Protein AF-A0A8J4CKQ4-F1 (afdb_monomer)

pLDDT: mean 72.13, std 13.25, range [39.88, 89.94]

Solvent-accessible surface area (backbone atoms only — not comparable to full-atom values): 10403 Å² total; per-residue (Å²): 110,67,50,63,51,48,41,51,53,57,57,69,47,41,68,61,56,50,54,49,44,52,50,48,48,52,51,25,49,52,58,16,63,77,46,55,59,55,63,90,52,79,79,25,56,72,58,47,54,56,53,56,50,53,55,51,48,54,48,30,54,53,36,26,52,52,44,60,69,45,44,64,64,49,52,56,51,54,54,52,52,63,72,62,68,79,68,66,67,66,65,53,52,51,38,45,53,52,46,51,52,63,69,52,52,60,51,49,49,54,32,43,54,51,30,45,66,39,29,48,60,80,95,42,71,70,58,51,52,52,51,46,50,50,45,46,54,47,39,52,51,28,36,53,50,31,48,53,51,51,72,72,43,92,48,80,69,59,66,68,55,48,62,62,52,64,66,60,73,61,75,78,79,72,85,90,82,80,78,90,84,84,134

Nearest PDB structures (foldseek):
  6hco-assembly1_A  TM=8.892E-01  e=2.628E-06  Homo sapiens
  7nez-assembly1_B  TM=8.906E-01  e=9.382E-06  Homo sapiens
  8pxo-assembly1_A  TM=8.798E-01  e=9.893E-06  Homo sapiens
  7oz1-assembly1_B  TM=8.826E-01  e=2.437E-05  Homo sapiens
  7r8c-assembly1_A  TM=8.903E-01  e=5.119E-05  Homo sapiens

Foldseek 3Di:
DLLVVLLVVVVVVVVVLVVVLVVLVVVLVVLLVVQAAQDPDPVSVVSVVVSVVVLLVVLLVSLLVVLLVCVVVVVVVLVVVVVVVPDDSVVNVVSNVVSVLVSSLVRLQSSLVSNCVSNPPPPDPVVSVVSSVVSSVSSVVSNVVSNVVSVVDPDSVVVVVVVVVVVVPPPPPDP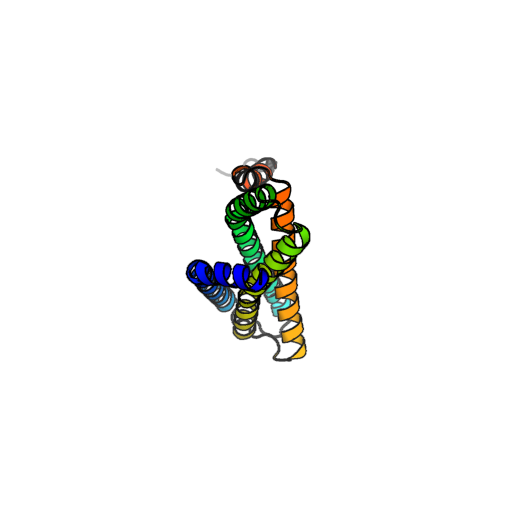PDDDDDDD

Radius of gyration: 21.9 Å; Cα contacts (8 Å, |Δi|>4): 100; chains: 1; bounding box: 53×26×81 Å

Mean predicted aligned error: 12.35 Å

Sequence (183 aa):
VLLRRSLKETWRKRNATYVLLAQTVIMAILIGTVFLRIGTSQTSVTRRQPVLFFTVINQGMFGALIVINSFPSERMLSLRERAAGTYHVSAYFLAKITAETVSQLPAPILFSCVVYFLVGFQAVASKFFIFMAFMVLCSLSATSLALAVSAIARTTDMAVTVLPMVRWHFPKRAPRTQVILHS

Secondary structure (DSSP, 8-state):
-HHHHHHHHHHHTHHHHHHHHHHHHHHHHHHHHHT----SSTHHHHHHHHHHHHHHHHHHHHHHHHHHHHHHHHHHHHHHHHHH--S-HHHHHHHHHHHHHHHHTHHHHHHHHHHHHHHT----HHHHHHHHHHHHHHHHHHHHHHHHHHHH-S-HHHHHHHHHHHHHSS-------------

InterPro domains:
  IPR013525 ABC-2 type transporter, transmembrane domain [PF01061] (1-166)
  IPR050352 ATP-binding cassette subfamily G transporters [PTHR48041] (1-163)

Structure (mmCIF, N/CA/C/O backbone):
data_AF-A0A8J4CKQ4-F1
#
_entry.id   AF-A0A8J4CKQ4-F1
#
loop_
_atom_site.group_PDB
_atom_site.id
_atom_site.type_symbol
_atom_site.label_atom_id
_atom_site.label_alt_id
_atom_site.label_comp_id
_atom_site.label_asym_id
_atom_site.label_entity_id
_atom_site.label_seq_id
_atom_site.pdbx_PDB_ins_code
_atom_site.Cartn_x
_atom_site.Cartn_y
_atom_site.Cartn_z
_atom_site.occupancy
_atom_site.B_iso_or_equiv
_atom_site.auth_seq_id
_atom_site.auth_comp_id
_atom_site.auth_asym_id
_atom_site.auth_atom_id
_atom_site.pdbx_PDB_model_num
ATOM 1 N N . VAL A 1 1 ? -5.049 -1.525 -25.734 1.00 57.03 1 VAL A N 1
ATOM 2 C CA . VAL A 1 1 ? -4.415 -2.870 -25.843 1.00 57.03 1 VAL A CA 1
ATOM 3 C C . VAL A 1 1 ? -3.237 -3.052 -24.879 1.00 57.03 1 VAL A C 1
ATOM 5 O O . VAL A 1 1 ? -3.207 -4.064 -24.188 1.00 57.03 1 VAL A O 1
ATOM 8 N N . LEU A 1 2 ? -2.326 -2.076 -24.756 1.00 61.84 2 LEU A N 1
ATOM 9 C CA . LEU A 1 2 ? -1.157 -2.131 -23.855 1.00 61.84 2 LEU A CA 1
ATOM 10 C C . LEU A 1 2 ? -1.523 -2.294 -22.368 1.00 61.84 2 LEU A C 1
ATOM 12 O O . LEU A 1 2 ? -1.007 -3.197 -21.721 1.00 61.84 2 LEU A O 1
ATOM 16 N N . LEU A 1 3 ? -2.498 -1.523 -21.862 1.00 57.62 3 LEU A N 1
ATOM 17 C CA . LEU A 1 3 ? -3.036 -1.677 -20.497 1.00 57.62 3 LEU A CA 1
ATOM 18 C C . LEU A 1 3 ? -3.536 -3.103 -20.227 1.00 57.62 3 LEU A C 1
ATOM 20 O O . LEU A 1 3 ? -3.246 -3.683 -19.191 1.00 57.62 3 LEU A O 1
ATOM 24 N N . ARG A 1 4 ? -4.238 -3.704 -21.196 1.00 52.56 4 ARG A N 1
ATOM 25 C CA . ARG A 1 4 ? -4.791 -5.062 -21.089 1.00 52.56 4 ARG A CA 1
ATOM 26 C C . ARG A 1 4 ? -3.691 -6.131 -21.086 1.00 52.56 4 ARG A C 1
ATOM 28 O O . ARG A 1 4 ? -3.826 -7.128 -20.384 1.00 52.56 4 ARG A O 1
ATOM 35 N N . ARG A 1 5 ? -2.603 -5.925 -21.842 1.00 63.97 5 ARG A N 1
ATOM 36 C CA . ARG A 1 5 ? -1.408 -6.790 -21.821 1.00 63.97 5 ARG A CA 1
ATOM 37 C C . ARG A 1 5 ? -0.635 -6.650 -20.509 1.00 63.97 5 ARG A C 1
ATOM 39 O O . ARG A 1 5 ? -0.336 -7.667 -19.899 1.00 63.97 5 ARG A O 1
ATOM 46 N N . SER A 1 6 ? -0.397 -5.422 -20.051 1.00 60.97 6 SER A N 1
ATOM 47 C CA . SER A 1 6 ? 0.285 -5.147 -18.781 1.00 60.97 6 SER A CA 1
ATOM 48 C C . SER A 1 6 ? -0.503 -5.706 -17.591 1.00 60.97 6 SER A C 1
ATOM 50 O O . SER A 1 6 ? 0.056 -6.437 -16.782 1.00 60.97 6 SER A O 1
ATOM 52 N N . LEU A 1 7 ? -1.829 -5.521 -17.566 1.00 56.97 7 LEU A N 1
ATOM 53 C CA . LEU A 1 7 ? -2.717 -6.167 -16.594 1.00 56.97 7 LEU A CA 1
ATOM 54 C C . LEU A 1 7 ? -2.623 -7.692 -16.647 1.00 56.97 7 LEU A C 1
ATOM 56 O O . LEU A 1 7 ? -2.587 -8.313 -15.594 1.00 56.97 7 LEU A O 1
ATOM 60 N N . LYS A 1 8 ? -2.554 -8.302 -17.838 1.00 62.72 8 LYS A N 1
ATOM 61 C CA . LYS A 1 8 ? -2.427 -9.762 -17.993 1.00 62.72 8 LYS A CA 1
ATOM 62 C C . LYS A 1 8 ? -1.077 -10.285 -17.489 1.00 62.72 8 LYS A C 1
ATOM 64 O O . LYS A 1 8 ? -1.036 -11.367 -16.906 1.00 62.72 8 LYS A O 1
ATOM 69 N N . GLU A 1 9 ? 0.007 -9.530 -17.660 1.00 63.09 9 GLU A N 1
ATOM 70 C CA . GLU A 1 9 ? 1.312 -9.869 -17.077 1.00 63.09 9 GLU A CA 1
ATOM 71 C C . GLU A 1 9 ? 1.327 -9.728 -15.554 1.00 63.09 9 GLU A C 1
ATOM 73 O O . GLU A 1 9 ? 1.804 -10.634 -14.866 1.00 63.09 9 GLU A O 1
ATOM 78 N N . THR A 1 10 ? 0.737 -8.657 -15.016 1.00 60.38 10 THR A N 1
ATOM 79 C CA . THR A 1 10 ? 0.531 -8.491 -13.569 1.00 60.38 10 THR A CA 1
ATOM 80 C C . THR A 1 10 ? -0.312 -9.635 -13.011 1.00 60.38 10 THR A C 1
ATOM 82 O O . THR A 1 10 ? 0.020 -10.218 -11.983 1.00 60.38 10 THR A O 1
ATOM 85 N N . TRP A 1 11 ? -1.345 -10.049 -13.746 1.00 53.28 11 TRP A N 1
ATOM 86 C CA . TRP A 1 11 ? -2.183 -11.187 -13.382 1.00 53.28 11 TRP A CA 1
ATOM 87 C C . TRP A 1 11 ? -1.429 -12.517 -13.402 1.00 53.28 11 TRP A C 1
ATOM 89 O O . TRP A 1 11 ? -1.729 -13.394 -12.599 1.00 53.28 11 TRP A O 1
ATOM 99 N N . ARG A 1 12 ? -0.428 -12.683 -14.277 1.00 61.66 12 ARG A N 1
ATOM 100 C CA . ARG A 1 12 ? 0.432 -13.879 -14.294 1.00 61.66 12 ARG A CA 1
ATOM 101 C C . ARG A 1 12 ? 1.377 -13.924 -13.089 1.00 61.66 12 ARG A C 1
ATOM 103 O O . ARG A 1 12 ? 1.730 -15.009 -12.640 1.00 61.66 12 ARG A O 1
ATOM 110 N N . LYS A 1 13 ? 1.728 -12.769 -12.512 1.00 64.19 13 LYS A N 1
ATOM 111 C CA . LYS A 1 13 ? 2.474 -12.658 -11.245 1.00 64.19 13 LYS A CA 1
ATOM 112 C C . LYS A 1 13 ? 1.593 -12.827 -9.992 1.00 64.19 13 LYS A C 1
ATOM 114 O O . LYS A 1 13 ? 2.074 -12.577 -8.889 1.00 64.19 13 LYS A O 1
ATOM 119 N N . ARG A 1 14 ? 0.344 -13.306 -10.130 1.00 63.12 14 ARG A N 1
ATOM 120 C CA . ARG A 1 14 ? -0.617 -13.496 -9.023 1.00 63.12 14 ARG A CA 1
ATOM 121 C C . ARG A 1 14 ? -0.023 -14.194 -7.805 1.00 63.12 14 ARG A C 1
ATOM 123 O O . ARG A 1 14 ? -0.320 -13.788 -6.691 1.00 63.12 14 ARG A O 1
ATOM 130 N N . ASN A 1 15 ? 0.821 -15.206 -8.004 1.00 67.38 15 ASN A N 1
ATOM 131 C CA . ASN A 1 15 ? 1.403 -15.976 -6.902 1.00 67.38 15 ASN A CA 1
ATOM 132 C C . ASN A 1 15 ? 2.218 -15.091 -5.946 1.00 67.38 15 ASN A C 1
ATOM 134 O O . ASN A 1 15 ? 2.066 -15.212 -4.736 1.00 67.38 15 ASN A O 1
ATOM 138 N N . ALA A 1 16 ? 3.016 -14.155 -6.471 1.00 68.75 16 ALA A N 1
ATOM 139 C CA . ALA A 1 16 ? 3.777 -13.226 -5.638 1.00 68.75 16 ALA A CA 1
ATOM 140 C C . ALA A 1 16 ? 2.838 -12.278 -4.874 1.00 68.75 16 ALA A C 1
ATOM 142 O O . ALA A 1 16 ? 2.983 -12.100 -3.667 1.00 68.75 16 ALA A O 1
ATOM 143 N N . THR A 1 17 ? 1.820 -11.739 -5.552 1.00 72.25 17 THR A N 1
ATOM 144 C CA . THR A 1 17 ? 0.807 -10.871 -4.934 1.00 72.25 17 THR A CA 1
ATOM 145 C C . THR A 1 17 ? 0.017 -11.592 -3.838 1.00 72.25 17 THR A C 1
ATOM 147 O O . THR A 1 17 ? -0.275 -10.991 -2.809 1.00 72.25 17 THR A O 1
ATOM 150 N N . TYR A 1 18 ? -0.296 -12.878 -4.013 1.00 76.88 18 TYR A N 1
ATOM 151 C CA . TYR A 1 18 ? -1.003 -13.682 -3.012 1.00 76.88 18 TYR A CA 1
ATOM 152 C C . TYR A 1 18 ? -0.182 -13.917 -1.747 1.00 76.88 18 TYR A C 1
ATOM 154 O O . TYR A 1 18 ? -0.713 -13.761 -0.649 1.00 76.88 18 TYR A O 1
ATOM 162 N N . VAL A 1 19 ? 1.104 -14.251 -1.886 1.00 80.62 19 VAL A N 1
ATOM 163 C CA . VAL A 1 19 ? 2.008 -14.432 -0.737 1.00 80.62 19 VAL A CA 1
ATOM 164 C C . VAL A 1 19 ? 2.132 -13.130 0.054 1.00 80.62 19 VAL A C 1
ATOM 166 O O . VAL A 1 19 ? 2.029 -13.130 1.278 1.00 80.62 19 VAL A O 1
ATOM 169 N N . LEU A 1 20 ? 2.264 -12.006 -0.650 1.00 75.06 20 LEU A N 1
ATOM 170 C CA . LEU A 1 20 ? 2.296 -10.675 -0.049 1.00 75.06 20 LEU A CA 1
ATOM 171 C C . LEU A 1 20 ? 0.989 -10.328 0.669 1.00 75.06 20 LEU A C 1
ATOM 173 O O . LEU A 1 20 ? 1.024 -9.878 1.811 1.00 75.06 20 LEU A O 1
ATOM 177 N N . LEU A 1 21 ? -0.162 -10.585 0.045 1.00 79.88 21 LEU A N 1
ATOM 178 C CA . LEU A 1 21 ? -1.463 -10.377 0.681 1.00 79.88 21 LEU A CA 1
ATOM 179 C C . LEU A 1 21 ? -1.591 -11.209 1.962 1.00 79.88 21 LEU A C 1
ATOM 181 O O . LEU A 1 21 ? -1.936 -10.658 3.007 1.00 79.88 21 LEU A O 1
ATOM 185 N N . ALA A 1 22 ? -1.231 -12.493 1.923 1.00 83.25 22 ALA A N 1
ATOM 186 C CA . ALA A 1 22 ? -1.233 -13.349 3.106 1.00 83.25 22 ALA A CA 1
ATOM 187 C C . ALA A 1 22 ? -0.324 -12.795 4.218 1.00 83.25 22 ALA A C 1
ATOM 189 O O . ALA A 1 22 ? -0.749 -12.685 5.367 1.00 83.25 22 ALA A O 1
ATOM 190 N N . GLN A 1 23 ? 0.891 -12.360 3.878 1.00 84.25 23 GLN A N 1
ATOM 191 C CA . GLN A 1 23 ? 1.823 -11.760 4.833 1.00 84.25 23 GLN A CA 1
ATOM 192 C C . GLN A 1 23 ? 1.281 -10.464 5.454 1.00 84.25 23 GLN A C 1
ATOM 194 O O . GLN A 1 23 ? 1.381 -10.280 6.669 1.00 84.25 23 GLN A O 1
ATOM 199 N N . THR A 1 24 ? 0.683 -9.577 4.650 1.00 83.25 24 THR A N 1
ATOM 200 C CA . THR A 1 24 ? 0.075 -8.335 5.163 1.00 83.25 24 THR A CA 1
ATOM 201 C C . THR A 1 24 ? -1.082 -8.620 6.116 1.00 83.25 24 THR A C 1
ATOM 203 O O . THR A 1 24 ? -1.196 -7.956 7.143 1.00 83.25 24 THR A O 1
ATOM 206 N N . VAL A 1 25 ? -1.890 -9.651 5.846 1.00 84.44 25 VAL A N 1
ATOM 207 C CA . VAL A 1 25 ? -2.980 -10.076 6.737 1.00 84.44 25 VAL A CA 1
ATOM 208 C C . VAL A 1 25 ? -2.434 -10.640 8.050 1.00 84.44 25 VAL A C 1
ATOM 210 O O . VAL A 1 25 ? -2.926 -10.272 9.114 1.00 84.44 25 VAL A O 1
ATOM 213 N N . ILE A 1 26 ? -1.389 -11.470 8.005 1.00 87.06 26 ILE A N 1
ATOM 214 C CA . ILE A 1 26 ? -0.747 -12.006 9.218 1.00 87.06 26 ILE A CA 1
ATOM 215 C C . ILE A 1 26 ? -0.207 -10.862 10.088 1.00 87.06 26 ILE A C 1
ATOM 217 O O . ILE A 1 26 ? -0.459 -10.831 11.292 1.00 87.06 26 ILE A O 1
ATOM 221 N N . MET A 1 27 ? 0.475 -9.884 9.485 1.00 85.25 27 MET A N 1
ATOM 222 C CA . MET A 1 27 ? 0.972 -8.708 10.208 1.00 85.25 27 MET A CA 1
ATOM 223 C C . MET A 1 27 ? -0.162 -7.837 10.761 1.00 85.25 27 MET A C 1
ATOM 225 O O . MET A 1 27 ? -0.053 -7.352 11.887 1.00 85.25 27 MET A O 1
ATOM 229 N N . ALA A 1 28 ? -1.269 -7.684 10.023 1.00 84.75 28 ALA A N 1
ATOM 230 C CA . ALA A 1 28 ? -2.462 -6.983 10.504 1.00 84.75 28 ALA A CA 1
ATOM 231 C C . ALA A 1 28 ? -3.025 -7.632 11.772 1.00 84.75 28 ALA A C 1
ATOM 233 O O . ALA A 1 28 ? -3.348 -6.938 12.735 1.00 84.75 28 ALA A O 1
ATOM 234 N N . ILE A 1 29 ? -3.115 -8.966 11.776 1.00 85.19 29 ILE A N 1
ATOM 235 C CA . ILE A 1 29 ? -3.608 -9.738 12.918 1.00 85.19 29 ILE A CA 1
ATOM 236 C C . ILE A 1 29 ? -2.650 -9.591 14.098 1.00 85.19 29 ILE A C 1
ATOM 238 O O . ILE A 1 29 ? -3.104 -9.285 15.195 1.00 85.19 29 ILE A O 1
ATOM 242 N N . LEU A 1 30 ? -1.336 -9.725 13.889 1.00 86.06 30 LEU A N 1
ATOM 243 C CA . LEU A 1 30 ? -0.349 -9.555 14.959 1.00 86.06 30 LEU A CA 1
ATOM 244 C C . LEU A 1 30 ? -0.468 -8.176 15.619 1.00 86.06 30 LEU A C 1
ATOM 246 O O . LEU A 1 30 ? -0.652 -8.090 16.832 1.00 86.06 30 LEU A O 1
ATOM 250 N N . ILE A 1 31 ? -0.462 -7.102 14.828 1.00 83.12 31 ILE A N 1
ATOM 251 C CA . ILE A 1 31 ? -0.603 -5.734 15.349 1.00 83.12 31 ILE A CA 1
ATOM 252 C C . ILE A 1 31 ? -1.962 -5.557 16.046 1.00 83.12 31 ILE A C 1
ATOM 254 O O . ILE A 1 31 ? -2.025 -4.987 17.136 1.00 83.12 31 ILE A O 1
ATOM 258 N N . GLY A 1 32 ? -3.041 -6.087 15.466 1.00 78.94 32 GLY A N 1
ATOM 259 C CA . GLY A 1 32 ? -4.378 -6.036 16.055 1.00 78.94 32 GLY A CA 1
ATOM 260 C C . GLY A 1 32 ? -4.500 -6.787 17.386 1.00 78.94 32 GLY A C 1
ATOM 261 O O . GLY A 1 32 ? -5.163 -6.300 18.299 1.00 78.94 32 GLY A O 1
ATOM 262 N N . THR A 1 33 ? -3.837 -7.938 17.531 1.00 80.38 33 THR A N 1
ATOM 263 C CA . THR A 1 33 ? -3.844 -8.732 18.775 1.00 80.38 33 THR A CA 1
ATOM 264 C C . THR A 1 33 ? -3.038 -8.087 19.898 1.00 80.38 33 THR A C 1
ATOM 266 O O . THR A 1 33 ? -3.457 -8.143 21.051 1.00 80.38 33 THR A O 1
ATOM 269 N N . VAL A 1 34 ? -1.921 -7.425 19.576 1.00 80.00 34 VAL A N 1
ATOM 270 C CA . VAL A 1 34 ? -1.082 -6.731 20.569 1.00 80.00 34 VAL A CA 1
ATOM 271 C C . VAL A 1 34 ? -1.821 -5.545 21.198 1.00 80.00 34 VAL A C 1
ATOM 273 O O . VAL A 1 34 ? -1.627 -5.247 22.375 1.00 80.00 34 VAL A O 1
ATOM 276 N N . PHE A 1 35 ? -2.697 -4.882 20.440 1.00 69.94 35 PHE A N 1
ATOM 277 C CA . PHE A 1 35 ? -3.397 -3.667 20.868 1.00 69.94 35 PHE A CA 1
ATOM 278 C C . PHE A 1 35 ? -4.912 -3.849 20.959 1.00 69.94 35 PHE A C 1
ATOM 280 O O . PHE A 1 35 ? -5.690 -3.010 20.495 1.00 69.94 35 PHE A O 1
ATOM 287 N N . LEU A 1 36 ? -5.335 -4.949 21.579 1.00 70.81 36 LEU A N 1
ATOM 288 C CA . LEU A 1 36 ? -6.745 -5.293 21.683 1.00 70.81 36 LEU A CA 1
ATOM 289 C C . LEU A 1 36 ? -7.515 -4.273 22.543 1.00 70.81 36 LEU A C 1
ATOM 291 O O . LEU A 1 36 ? -7.156 -4.016 23.693 1.00 70.81 36 LEU A O 1
ATOM 295 N N . ARG A 1 37 ? -8.604 -3.725 21.983 1.00 62.69 37 ARG A N 1
ATOM 296 C CA . ARG A 1 37 ? -9.605 -2.874 22.659 1.00 62.69 37 ARG A CA 1
ATOM 297 C C . ARG A 1 37 ? -9.015 -1.760 23.528 1.00 62.69 37 ARG A C 1
ATOM 299 O O . ARG A 1 37 ? -9.051 -1.788 24.761 1.00 62.69 37 ARG A O 1
ATOM 306 N N . ILE A 1 38 ? -8.549 -0.707 22.868 1.00 64.50 38 ILE A N 1
ATOM 307 C CA . ILE A 1 38 ? -8.139 0.509 23.565 1.00 64.50 38 ILE A CA 1
ATOM 308 C C . ILE A 1 38 ? -9.391 1.226 24.099 1.00 64.50 38 ILE A C 1
ATOM 310 O O . ILE A 1 38 ? -10.234 1.670 23.324 1.00 64.50 38 ILE A O 1
ATOM 314 N N . GLY A 1 39 ? -9.502 1.351 25.426 1.00 60.38 39 GLY A N 1
ATOM 315 C CA . GLY A 1 39 ? -10.593 2.071 26.092 1.00 60.38 39 GLY A CA 1
ATOM 316 C C . GLY A 1 39 ? -10.733 3.543 25.659 1.00 60.38 39 GLY A C 1
ATOM 317 O O . GLY A 1 39 ? -10.005 4.061 24.808 1.00 60.38 39 GLY A O 1
ATOM 318 N N . THR A 1 40 ? -11.6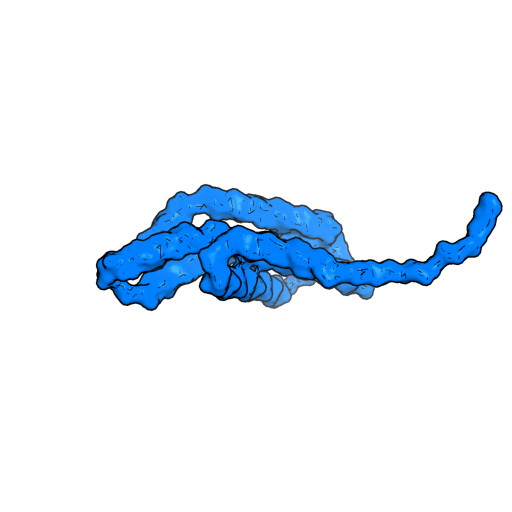99 4.255 26.234 1.00 61.41 40 THR A N 1
ATOM 319 C CA . THR A 1 40 ? -11.956 5.680 25.937 1.00 61.41 40 THR A CA 1
ATOM 320 C C . THR A 1 40 ? -11.342 6.646 26.955 1.00 61.41 40 THR A C 1
ATOM 322 O O . THR A 1 40 ? -11.439 7.855 26.776 1.00 61.41 40 THR A O 1
ATOM 325 N N . SER A 1 41 ? -10.666 6.143 27.993 1.00 69.19 41 SER A N 1
ATOM 326 C CA . SER A 1 41 ? -10.037 6.953 29.051 1.00 69.19 41 SER A CA 1
ATOM 327 C C . SER A 1 41 ? -8.798 7.721 28.563 1.00 69.19 41 SER A C 1
ATOM 329 O O . SER A 1 41 ? -8.206 7.362 27.551 1.00 69.19 41 SER A O 1
ATOM 331 N N . GLN A 1 42 ? -8.326 8.722 29.310 1.00 62.09 42 GLN A N 1
ATOM 332 C CA . GLN A 1 42 ? -7.161 9.547 28.937 1.00 62.09 42 GLN A CA 1
ATOM 333 C C . GLN A 1 42 ? -5.858 8.736 28.750 1.00 62.09 42 GLN A C 1
ATOM 335 O O . GLN A 1 42 ? -5.082 9.005 27.835 1.00 62.09 42 GLN A O 1
ATOM 340 N N . THR A 1 43 ? -5.689 7.639 29.499 1.00 65.94 43 THR A N 1
ATOM 341 C CA . THR A 1 43 ? -4.609 6.638 29.321 1.00 65.94 43 THR A CA 1
ATOM 342 C C . THR A 1 43 ? -4.677 5.872 27.994 1.00 65.94 43 THR A C 1
ATOM 344 O O . THR A 1 43 ? -3.774 5.111 27.641 1.00 65.94 43 THR A O 1
ATOM 347 N N . SER A 1 44 ? -5.760 6.040 27.246 1.00 67.75 44 SER A N 1
ATOM 348 C CA . SER A 1 44 ? -5.999 5.390 25.964 1.00 67.75 44 SER A CA 1
ATOM 349 C C . SER A 1 44 ? -5.457 6.207 24.795 1.00 67.75 44 SER A C 1
ATOM 351 O O . SER A 1 44 ? -5.125 5.630 23.765 1.00 67.75 44 SER A O 1
ATOM 353 N N . VAL A 1 45 ? -5.288 7.527 24.949 1.00 72.00 45 VAL A N 1
ATOM 354 C CA . VAL A 1 45 ? -4.658 8.379 23.923 1.00 72.00 45 VA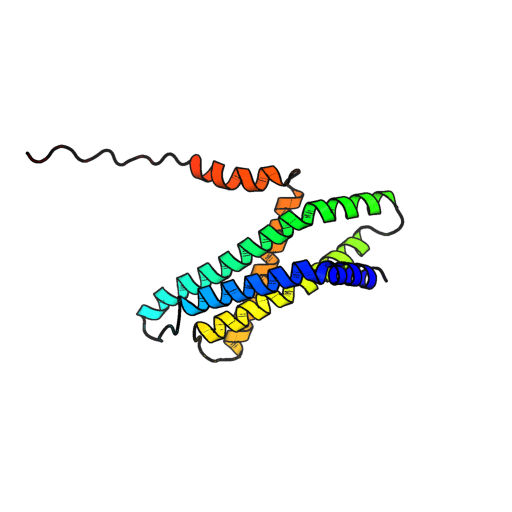L A CA 1
ATOM 355 C C . VAL A 1 45 ? -3.196 7.974 23.732 1.00 72.00 45 VAL A C 1
ATOM 357 O O . VAL A 1 45 ? -2.771 7.713 22.607 1.00 72.00 45 VAL A O 1
ATOM 360 N N . THR A 1 46 ? -2.467 7.777 24.834 1.00 76.25 46 THR A N 1
ATOM 361 C CA . THR A 1 46 ? -1.080 7.284 24.823 1.00 76.25 46 THR A CA 1
ATOM 362 C C . THR A 1 46 ? -0.957 5.900 24.186 1.00 76.25 46 THR A C 1
ATOM 364 O O . THR A 1 46 ? 0.045 5.612 23.543 1.00 76.25 46 THR A O 1
ATOM 367 N N . ARG A 1 47 ? -1.988 5.049 24.304 1.00 74.75 47 ARG A N 1
ATOM 368 C CA . ARG A 1 47 ? -2.019 3.718 23.674 1.00 74.75 47 ARG A CA 1
ATOM 369 C C . ARG A 1 47 ? -2.380 3.751 22.186 1.00 74.75 47 ARG A C 1
ATOM 371 O O . ARG A 1 47 ? -1.984 2.844 21.466 1.00 74.75 47 ARG A O 1
ATOM 378 N N . ARG A 1 48 ? -3.076 4.784 21.695 1.00 77.69 48 ARG A N 1
ATOM 379 C CA . ARG A 1 48 ? -3.447 4.924 20.268 1.00 77.69 48 ARG A CA 1
ATOM 380 C C . ARG A 1 48 ? -2.289 5.399 19.393 1.00 77.69 48 ARG A C 1
ATOM 382 O O . ARG A 1 48 ? -2.165 4.944 18.259 1.00 77.69 48 ARG A O 1
ATOM 389 N N . GLN A 1 49 ? -1.438 6.280 19.917 1.00 81.94 49 GLN A N 1
ATOM 390 C CA . GLN A 1 49 ? -0.280 6.809 19.192 1.00 81.94 49 GLN A CA 1
ATOM 391 C C . GLN A 1 49 ? 0.660 5.709 18.645 1.00 81.94 49 GLN A C 1
ATOM 393 O O . GLN A 1 49 ? 0.940 5.728 17.443 1.00 81.94 49 GLN A O 1
ATOM 398 N N . PRO A 1 50 ? 1.122 4.724 19.449 1.00 84.62 50 PRO A N 1
ATOM 399 C CA . PRO A 1 50 ? 2.012 3.676 18.953 1.00 84.62 50 PRO A CA 1
ATOM 400 C C . PRO A 1 50 ? 1.324 2.752 17.944 1.00 84.62 50 PRO A C 1
ATOM 402 O O . PRO A 1 50 ? 1.973 2.325 16.997 1.00 84.62 50 PRO A O 1
ATOM 405 N N . VAL A 1 51 ? 0.018 2.493 18.080 1.00 84.19 51 VAL A N 1
ATOM 406 C CA . VAL A 1 51 ? -0.733 1.673 17.112 1.00 84.19 51 VAL A CA 1
ATOM 407 C C . VAL A 1 51 ? -0.675 2.280 15.722 1.00 84.19 51 VAL A C 1
ATOM 409 O O . VAL A 1 51 ? -0.294 1.600 14.771 1.00 84.19 51 VAL A O 1
ATOM 412 N N . LEU A 1 52 ? -1.021 3.564 15.603 1.00 84.88 52 LEU A N 1
ATOM 413 C CA . LEU A 1 52 ? -1.007 4.266 14.320 1.00 84.88 52 LEU A CA 1
ATOM 414 C C . LEU A 1 52 ? 0.409 4.315 13.735 1.00 84.88 52 LEU A C 1
ATOM 416 O O . LEU A 1 52 ? 0.591 4.071 12.545 1.00 84.88 52 LEU A O 1
ATOM 420 N N . PHE A 1 53 ? 1.414 4.553 14.578 1.00 86.06 53 PHE A N 1
ATOM 421 C CA . PHE A 1 53 ? 2.814 4.586 14.165 1.00 86.06 53 PHE A CA 1
ATOM 422 C C . PHE A 1 53 ? 3.310 3.237 13.621 1.00 86.06 53 PHE A C 1
ATOM 424 O O . PHE A 1 53 ? 3.847 3.184 12.514 1.00 86.06 53 PHE A O 1
ATOM 431 N N . PHE A 1 54 ? 3.091 2.137 14.349 1.00 86.00 54 PHE A N 1
ATOM 432 C CA . PHE A 1 54 ? 3.497 0.798 13.906 1.00 86.00 54 PHE A CA 1
ATOM 433 C C . PHE A 1 54 ? 2.777 0.372 12.627 1.00 86.00 54 PHE A C 1
ATOM 435 O O . PHE A 1 54 ? 3.402 -0.180 11.724 1.00 86.00 54 PHE A O 1
ATOM 442 N N . THR A 1 55 ? 1.484 0.674 12.535 1.00 85.62 55 THR A N 1
ATOM 443 C CA . THR A 1 55 ? 0.633 0.384 11.373 1.00 85.62 55 THR A CA 1
ATOM 444 C C . THR A 1 55 ? 1.170 1.073 10.111 1.00 85.62 55 THR A C 1
ATOM 446 O O . THR A 1 55 ? 1.336 0.430 9.074 1.00 85.62 55 THR A O 1
ATOM 449 N N . VAL A 1 56 ? 1.519 2.360 10.210 1.00 86.88 56 VAL A N 1
ATOM 450 C CA . VAL A 1 56 ? 2.077 3.148 9.098 1.00 86.88 56 VAL A CA 1
ATOM 451 C C . VAL A 1 56 ? 3.476 2.673 8.702 1.00 86.88 56 VAL A C 1
ATOM 453 O O . VAL A 1 56 ? 3.746 2.488 7.515 1.00 86.88 56 VAL A O 1
ATOM 456 N N . ILE A 1 57 ? 4.366 2.435 9.671 1.00 87.19 57 ILE A N 1
ATOM 457 C CA . ILE A 1 57 ? 5.733 1.975 9.381 1.00 87.19 57 ILE A CA 1
ATOM 458 C C . ILE A 1 57 ? 5.731 0.605 8.719 1.00 87.19 57 ILE A C 1
ATOM 460 O O . ILE A 1 57 ? 6.458 0.402 7.749 1.00 87.19 57 ILE A O 1
ATOM 464 N N . ASN A 1 58 ? 4.922 -0.328 9.221 1.00 85.81 58 ASN A N 1
ATOM 465 C CA . ASN A 1 58 ? 4.840 -1.670 8.659 1.00 85.81 58 ASN A CA 1
ATOM 466 C C . ASN A 1 58 ? 4.415 -1.611 7.184 1.00 85.81 58 ASN A C 1
ATOM 468 O O . ASN A 1 58 ? 5.100 -2.161 6.320 1.00 85.81 58 ASN A O 1
ATOM 472 N N . GLN A 1 59 ? 3.364 -0.841 6.885 1.00 83.06 59 GLN A N 1
ATOM 473 C CA . GLN A 1 59 ? 2.890 -0.635 5.519 1.00 83.06 59 GLN A CA 1
ATOM 474 C C . GLN A 1 59 ? 3.953 0.039 4.630 1.00 83.06 59 GLN A C 1
ATOM 476 O O . GLN A 1 59 ? 4.186 -0.405 3.504 1.00 83.06 59 GLN A O 1
ATOM 481 N N . GLY A 1 60 ? 4.627 1.079 5.133 1.00 83.69 60 GLY A N 1
ATOM 482 C CA . GLY A 1 60 ? 5.657 1.810 4.391 1.00 83.69 60 GLY A CA 1
ATOM 483 C C . GLY A 1 60 ? 6.905 0.972 4.091 1.00 83.69 60 GLY A C 1
ATOM 484 O O . GLY A 1 60 ? 7.401 0.991 2.964 1.00 83.69 60 GLY A O 1
ATOM 485 N N . MET A 1 61 ? 7.386 0.190 5.064 1.00 83.25 61 MET A N 1
ATOM 486 C CA . MET A 1 61 ? 8.540 -0.697 4.884 1.00 83.25 61 MET A CA 1
ATOM 487 C C . MET A 1 61 ? 8.257 -1.787 3.852 1.00 83.25 61 MET A C 1
ATOM 489 O O . MET A 1 61 ? 9.071 -1.999 2.952 1.00 83.25 61 MET A O 1
ATOM 493 N N . PHE A 1 62 ? 7.103 -2.454 3.938 1.00 79.50 62 PHE A N 1
ATOM 494 C CA . PHE A 1 62 ? 6.744 -3.472 2.951 1.00 79.50 62 PHE A CA 1
ATOM 495 C C . PHE A 1 62 ? 6.541 -2.875 1.559 1.00 79.50 62 PHE A C 1
ATOM 497 O O . PHE A 1 62 ? 7.050 -3.437 0.589 1.00 79.50 62 PHE A O 1
ATOM 504 N N . GLY A 1 63 ? 5.892 -1.710 1.454 1.00 79.69 63 GLY A N 1
ATOM 505 C CA . GLY A 1 63 ? 5.757 -0.985 0.189 1.00 79.69 63 GLY A CA 1
ATOM 506 C C . GLY A 1 63 ? 7.109 -0.685 -0.466 1.00 79.69 63 GLY A C 1
ATOM 507 O O . GLY A 1 63 ? 7.301 -0.969 -1.649 1.00 79.69 63 GLY A O 1
ATOM 508 N N . ALA A 1 64 ? 8.080 -0.196 0.310 1.00 78.88 64 ALA A N 1
ATOM 509 C CA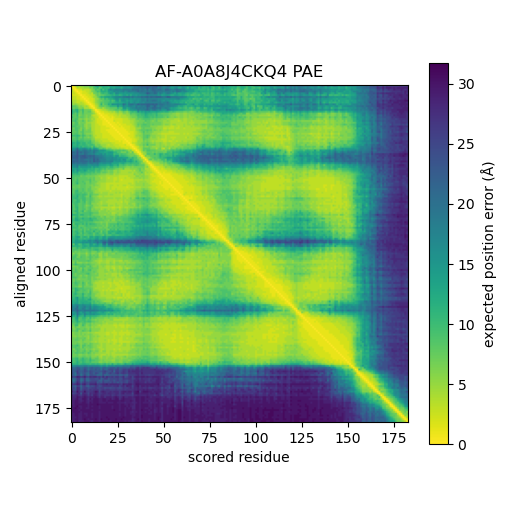 . ALA A 1 64 ? 9.421 0.090 -0.194 1.00 78.88 64 ALA A CA 1
ATOM 510 C C . ALA A 1 64 ? 10.164 -1.174 -0.658 1.00 78.88 64 ALA A C 1
ATOM 512 O O . ALA A 1 64 ? 10.758 -1.178 -1.737 1.00 78.88 64 ALA A O 1
ATOM 513 N N . LEU A 1 65 ? 10.097 -2.265 0.113 1.00 79.25 65 LEU A N 1
ATOM 514 C CA . LEU A 1 65 ? 10.747 -3.531 -0.241 1.00 79.25 65 LEU A CA 1
ATOM 515 C C . LEU A 1 65 ? 10.211 -4.113 -1.557 1.00 79.25 65 LEU A C 1
ATOM 517 O O . LEU A 1 65 ? 10.998 -4.612 -2.363 1.00 79.25 65 LEU A O 1
ATOM 521 N N . ILE A 1 66 ? 8.900 -4.030 -1.803 1.00 78.62 66 ILE A N 1
ATOM 522 C CA . ILE A 1 66 ? 8.278 -4.524 -3.045 1.00 78.62 66 ILE A CA 1
ATOM 523 C C . ILE A 1 66 ? 8.815 -3.762 -4.256 1.00 78.62 66 ILE A C 1
ATOM 525 O O . ILE A 1 66 ? 9.197 -4.381 -5.254 1.00 78.62 66 ILE A O 1
ATOM 529 N N . VAL A 1 67 ? 8.863 -2.433 -4.155 1.00 77.38 67 VAL A N 1
ATOM 530 C CA . VAL A 1 67 ? 9.352 -1.564 -5.229 1.00 77.38 67 VAL A CA 1
ATOM 531 C C . VAL A 1 67 ? 10.821 -1.857 -5.519 1.00 77.38 67 VAL A C 1
ATOM 533 O O . VAL A 1 67 ? 11.171 -2.107 -6.669 1.00 77.38 67 VAL A O 1
ATOM 536 N N . ILE A 1 68 ? 11.664 -1.929 -4.486 1.00 76.62 68 ILE A N 1
ATOM 537 C CA . ILE A 1 68 ? 13.105 -2.190 -4.632 1.00 76.62 68 ILE A CA 1
ATOM 538 C C . ILE A 1 68 ? 13.369 -3.543 -5.309 1.00 76.62 68 ILE A C 1
ATOM 540 O O . ILE A 1 68 ? 14.227 -3.636 -6.185 1.00 76.62 68 ILE A O 1
ATOM 544 N N . ASN A 1 69 ? 12.618 -4.590 -4.950 1.00 75.88 69 ASN A N 1
ATOM 545 C CA . ASN A 1 69 ? 12.776 -5.917 -5.556 1.00 75.88 69 ASN A CA 1
ATOM 546 C C . ASN A 1 69 ? 12.215 -5.993 -6.983 1.00 75.88 69 ASN A C 1
ATOM 548 O O . ASN A 1 69 ? 12.735 -6.729 -7.822 1.00 75.88 69 ASN A O 1
ATOM 552 N N . SER A 1 70 ? 11.158 -5.238 -7.276 1.00 73.94 70 SER A N 1
ATOM 553 C CA . SER A 1 70 ? 10.530 -5.249 -8.600 1.00 73.94 70 SER A CA 1
ATOM 554 C C . SER A 1 70 ? 11.319 -4.408 -9.606 1.00 73.94 70 SER A C 1
ATOM 556 O O . SER A 1 70 ? 11.418 -4.790 -10.776 1.00 73.94 70 SER A O 1
ATOM 558 N N . PHE A 1 71 ? 11.963 -3.330 -9.153 1.00 73.06 71 PHE A N 1
ATOM 559 C CA . PHE A 1 71 ? 12.619 -2.329 -9.993 1.00 73.06 71 PHE A CA 1
ATOM 560 C C . PHE A 1 71 ? 13.655 -2.877 -11.001 1.00 73.06 71 PHE A C 1
ATOM 562 O O . PHE A 1 71 ? 13.609 -2.460 -12.160 1.00 73.06 71 PHE A O 1
ATOM 569 N N . PRO A 1 72 ? 14.546 -3.840 -10.673 1.00 73.44 72 PRO A N 1
ATOM 570 C CA . PRO A 1 72 ? 15.492 -4.394 -11.649 1.00 73.44 72 PRO A CA 1
ATOM 571 C C . PRO A 1 72 ? 14.794 -5.087 -12.824 1.00 73.44 72 PRO A C 1
ATOM 573 O O . PRO A 1 72 ? 15.181 -4.913 -13.984 1.00 73.44 72 PRO A O 1
ATOM 576 N N . SER A 1 73 ? 13.724 -5.836 -12.533 1.00 73.38 73 SER A N 1
ATOM 577 C CA . SER A 1 73 ? 12.931 -6.516 -13.560 1.00 73.38 73 SER A CA 1
ATOM 578 C C . SER A 1 73 ? 12.221 -5.512 -14.472 1.00 73.38 73 SER A C 1
ATOM 580 O O . SER A 1 73 ? 12.155 -5.697 -15.688 1.00 73.38 73 SER A O 1
ATOM 582 N N . GLU A 1 74 ? 11.757 -4.403 -13.900 1.00 71.50 74 GLU A N 1
ATOM 583 C CA . GLU A 1 74 ? 11.078 -3.340 -14.632 1.00 71.50 74 GLU A CA 1
ATOM 584 C C . GLU A 1 74 ? 12.032 -2.509 -15.479 1.00 71.50 74 GLU A C 1
ATOM 586 O O . GLU A 1 74 ? 11.711 -2.178 -16.619 1.00 71.50 74 GLU A O 1
ATOM 591 N N . ARG A 1 75 ? 13.228 -2.222 -14.961 1.00 71.56 75 ARG A N 1
ATOM 592 C CA . ARG A 1 75 ? 14.282 -1.514 -15.689 1.00 71.56 75 ARG A CA 1
ATOM 593 C C . ARG A 1 75 ? 14.704 -2.273 -16.946 1.00 71.56 75 ARG A C 1
ATOM 595 O O . ARG A 1 75 ? 14.872 -1.654 -17.996 1.00 71.56 75 ARG A O 1
ATOM 602 N N . MET A 1 76 ? 14.834 -3.598 -16.863 1.00 70.00 76 MET A N 1
ATOM 603 C CA . MET A 1 76 ? 15.180 -4.436 -18.016 1.00 70.00 76 MET A CA 1
ATOM 604 C C . MET A 1 76 ? 14.081 -4.438 -19.090 1.00 70.00 76 MET A C 1
ATOM 606 O O . MET A 1 76 ? 14.389 -4.367 -20.280 1.00 70.00 76 MET A O 1
ATOM 610 N N . LEU A 1 77 ? 12.809 -4.460 -18.682 1.00 71.31 77 LEU A N 1
ATOM 611 C CA . LEU A 1 77 ? 11.666 -4.298 -19.589 1.00 71.31 77 LEU A CA 1
ATOM 612 C C . LEU A 1 77 ? 11.685 -2.927 -20.281 1.00 71.31 77 LEU A C 1
ATOM 614 O O . LEU A 1 77 ? 11.609 -2.859 -21.504 1.00 71.31 77 LEU A O 1
ATOM 618 N N . SER A 1 78 ? 11.873 -1.846 -19.522 1.00 67.69 78 SER A N 1
ATOM 619 C CA . SER A 1 78 ? 11.915 -0.480 -20.061 1.00 67.69 78 SER A CA 1
ATOM 620 C C . SER A 1 78 ? 13.042 -0.270 -21.079 1.00 67.69 78 SER A C 1
ATOM 622 O O . SER A 1 78 ? 12.854 0.439 -22.066 1.00 67.69 78 SER A O 1
ATOM 624 N N . LEU A 1 79 ? 14.211 -0.888 -20.871 1.00 71.69 79 LEU A N 1
ATOM 625 C CA . LEU A 1 79 ? 15.346 -0.768 -21.792 1.00 71.69 79 LEU A CA 1
ATOM 626 C C . LEU A 1 79 ? 15.110 -1.528 -23.108 1.00 71.69 79 LEU A C 1
ATOM 628 O O . LEU A 1 79 ? 15.449 -1.016 -24.174 1.00 71.69 79 LEU A O 1
ATOM 632 N N . ARG A 1 80 ? 14.488 -2.713 -23.041 1.00 70.94 80 ARG A N 1
ATOM 633 C CA . ARG A 1 80 ? 14.111 -3.503 -24.227 1.00 70.94 80 ARG A CA 1
ATOM 634 C C . ARG A 1 80 ? 13.075 -2.786 -25.087 1.00 70.94 80 ARG A C 1
ATOM 636 O O . ARG A 1 80 ? 13.251 -2.690 -26.295 1.00 7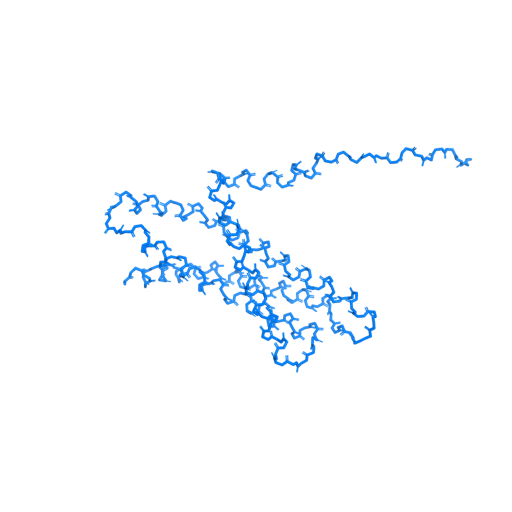0.94 80 ARG A O 1
ATOM 643 N N . GLU A 1 81 ? 12.043 -2.229 -24.464 1.00 70.06 81 GLU A N 1
ATOM 644 C CA . GLU A 1 81 ? 11.000 -1.477 -25.173 1.00 70.06 81 GLU A CA 1
ATOM 645 C C . GLU A 1 81 ? 11.553 -0.187 -25.800 1.00 70.06 81 GLU A C 1
ATOM 647 O O . GLU A 1 81 ? 11.185 0.174 -26.918 1.00 70.06 81 GLU A O 1
ATOM 652 N N . ARG A 1 82 ? 12.514 0.477 -25.138 1.00 67.12 82 ARG A N 1
ATOM 653 C CA . ARG A 1 82 ? 13.209 1.642 -25.709 1.00 67.12 82 ARG A CA 1
ATOM 654 C C . ARG A 1 82 ? 14.023 1.285 -26.957 1.00 67.12 82 ARG A C 1
ATOM 656 O O . ARG A 1 82 ? 14.099 2.105 -27.865 1.00 67.12 82 ARG A O 1
ATOM 663 N N . ALA A 1 83 ? 14.595 0.081 -27.016 1.00 69.00 83 ALA A N 1
ATOM 664 C CA . ALA A 1 83 ? 15.299 -0.420 -28.198 1.00 69.00 83 ALA A CA 1
ATOM 665 C C . ALA A 1 83 ? 14.344 -0.835 -29.334 1.00 69.00 83 ALA A C 1
ATOM 667 O O . ALA A 1 83 ? 14.716 -0.760 -30.500 1.00 69.00 83 ALA A O 1
ATOM 668 N N . ALA A 1 84 ? 13.111 -1.236 -29.007 1.00 70.94 84 ALA A N 1
ATOM 669 C CA . ALA A 1 84 ? 12.107 -1.650 -29.987 1.00 70.94 84 ALA A CA 1
ATOM 670 C C . ALA A 1 84 ? 11.423 -0.476 -30.718 1.00 70.94 84 ALA A C 1
ATOM 672 O O . ALA A 1 84 ? 10.764 -0.706 -31.731 1.00 70.94 84 ALA A O 1
ATOM 673 N N . GLY A 1 85 ? 11.541 0.764 -30.216 1.00 65.31 85 GLY A N 1
ATOM 674 C CA . GLY A 1 85 ? 11.156 2.009 -30.909 1.00 65.31 85 GLY A CA 1
ATOM 675 C C . GLY A 1 85 ? 9.685 2.140 -31.335 1.00 65.31 85 GLY A C 1
ATOM 676 O O . GLY A 1 85 ? 9.327 3.083 -32.033 1.00 65.31 85 GLY A O 1
ATOM 677 N N . THR A 1 86 ? 8.821 1.205 -30.940 1.00 63.62 86 THR A N 1
ATOM 678 C CA . THR A 1 86 ? 7.517 0.971 -31.581 1.00 63.62 86 THR A CA 1
ATOM 679 C C . THR A 1 86 ? 6.370 1.761 -30.948 1.00 63.62 86 THR A C 1
ATOM 681 O O . THR A 1 86 ? 5.310 1.883 -31.557 1.00 63.62 86 THR A O 1
ATOM 684 N N . TYR A 1 87 ? 6.566 2.338 -29.753 1.00 63.66 87 TYR A N 1
ATOM 685 C CA . TYR A 1 87 ? 5.545 3.109 -29.035 1.00 63.66 87 TYR A CA 1
ATOM 686 C C . TYR A 1 87 ? 6.128 4.307 -28.277 1.00 63.66 87 TYR A C 1
ATOM 688 O O . TYR A 1 87 ? 7.265 4.281 -27.808 1.00 63.66 87 TYR A O 1
ATOM 696 N N . HIS A 1 88 ? 5.315 5.358 -28.103 1.00 70.88 88 HIS A N 1
ATOM 697 C CA . HIS A 1 88 ? 5.656 6.475 -27.223 1.00 70.88 88 HIS A CA 1
ATOM 698 C C . HIS A 1 88 ? 5.863 5.981 -25.787 1.00 70.88 88 HIS A C 1
ATOM 700 O O . HIS A 1 88 ? 4.964 5.417 -25.159 1.00 70.88 88 HIS A O 1
ATOM 706 N N . VAL A 1 89 ? 7.059 6.250 -25.266 1.00 70.38 89 VAL A N 1
ATOM 707 C CA . VAL A 1 89 ? 7.526 5.822 -23.942 1.00 70.38 89 VAL A CA 1
ATOM 708 C C . VAL A 1 89 ? 6.564 6.277 -22.832 1.00 70.38 89 VAL A C 1
ATOM 710 O O . VAL A 1 89 ? 6.258 5.507 -21.924 1.00 70.38 89 VAL A O 1
ATOM 713 N N . SER A 1 90 ? 5.994 7.481 -22.946 1.00 76.00 90 SER A N 1
ATOM 714 C CA . SER A 1 90 ? 5.032 8.046 -21.986 1.00 76.00 90 SER A CA 1
ATOM 715 C C . SER A 1 90 ? 3.731 7.243 -21.862 1.00 76.00 90 SER A C 1
ATOM 717 O O . SER A 1 90 ? 3.274 6.984 -20.749 1.00 76.00 90 SER A O 1
ATOM 719 N N . ALA A 1 91 ? 3.151 6.796 -22.980 1.00 77.44 91 ALA A N 1
ATOM 720 C CA . ALA A 1 91 ? 1.905 6.029 -22.983 1.00 77.44 91 ALA A CA 1
ATOM 721 C C . ALA A 1 91 ? 2.082 4.645 -22.335 1.00 77.44 91 ALA A C 1
ATOM 723 O O . ALA A 1 91 ? 1.186 4.155 -21.642 1.00 77.44 91 ALA A O 1
ATOM 724 N N . TYR A 1 92 ? 3.252 4.030 -22.523 1.00 74.19 92 TYR A N 1
ATOM 725 C CA . TYR A 1 92 ? 3.602 2.767 -21.877 1.00 74.19 92 TYR A CA 1
ATOM 726 C C . TYR A 1 92 ? 3.828 2.935 -20.368 1.00 74.19 92 TYR A C 1
ATOM 728 O O . TYR A 1 92 ? 3.260 2.175 -19.581 1.00 74.19 92 TYR A O 1
ATOM 736 N N . PHE A 1 93 ? 4.596 3.952 -19.955 1.00 74.06 93 PHE A N 1
ATOM 737 C CA . PHE A 1 93 ? 4.824 4.242 -18.535 1.00 74.06 93 PHE A CA 1
ATOM 738 C C . PHE A 1 93 ? 3.516 4.493 -17.788 1.00 74.06 93 PHE A C 1
ATOM 740 O O . PHE A 1 93 ? 3.312 3.914 -16.722 1.00 74.06 93 PHE A O 1
ATOM 747 N N . LEU A 1 94 ? 2.605 5.282 -18.364 1.00 77.19 94 LEU A N 1
ATOM 748 C CA . LEU A 1 94 ? 1.318 5.565 -17.736 1.00 77.19 94 LEU A CA 1
ATOM 749 C C . LEU A 1 94 ? 0.483 4.287 -17.566 1.00 77.19 94 LEU A C 1
ATOM 751 O O . LEU A 1 94 ? 0.037 3.989 -16.463 1.00 77.19 94 LEU A O 1
ATOM 755 N N . ALA A 1 95 ? 0.350 3.482 -18.626 1.00 77.56 95 ALA A N 1
ATOM 756 C CA . ALA A 1 95 ? -0.368 2.207 -18.576 1.00 77.56 95 ALA A CA 1
ATOM 757 C C . ALA A 1 95 ? 0.184 1.256 -17.500 1.00 77.56 95 ALA A C 1
ATOM 759 O O . ALA A 1 95 ? -0.581 0.578 -16.810 1.00 77.56 95 ALA A O 1
ATOM 760 N N . LYS A 1 96 ? 1.510 1.217 -17.354 1.00 75.81 96 LYS A N 1
ATOM 761 C CA . LYS A 1 96 ? 2.205 0.349 -16.404 1.00 75.81 96 LYS A CA 1
ATOM 762 C C . LYS A 1 96 ? 2.047 0.823 -14.959 1.00 75.81 96 LYS A C 1
ATOM 764 O O . LYS A 1 96 ? 1.664 0.019 -14.114 1.00 75.81 96 LYS A O 1
ATOM 769 N N . ILE A 1 97 ? 2.250 2.116 -14.690 1.00 78.81 97 ILE A N 1
ATOM 770 C CA . ILE A 1 97 ? 2.059 2.707 -13.353 1.00 78.81 97 ILE A CA 1
ATOM 771 C C . ILE A 1 97 ? 0.609 2.524 -12.893 1.00 78.81 97 ILE A C 1
ATOM 773 O O . ILE A 1 97 ? 0.365 2.169 -11.739 1.00 78.81 97 ILE A O 1
ATOM 777 N N . THR A 1 98 ? -0.367 2.694 -13.794 1.00 80.69 98 THR A N 1
ATOM 778 C CA . THR A 1 98 ? -1.778 2.443 -13.470 1.00 80.69 98 THR A CA 1
ATOM 779 C C . THR A 1 98 ? -2.018 0.976 -13.104 1.00 80.69 98 THR A C 1
ATOM 781 O O . THR A 1 98 ? -2.661 0.703 -12.093 1.00 80.69 98 THR A O 1
ATOM 784 N N . ALA A 1 99 ? -1.486 0.023 -13.877 1.00 80.06 99 ALA A N 1
ATOM 785 C CA . ALA A 1 99 ? -1.648 -1.405 -13.591 1.00 80.06 99 ALA A CA 1
ATOM 786 C C . ALA A 1 99 ? -0.989 -1.824 -12.263 1.00 80.06 99 ALA A C 1
ATOM 788 O O . ALA A 1 99 ? -1.546 -2.639 -11.525 1.00 80.06 99 ALA A O 1
ATOM 789 N N . GLU A 1 100 ? 0.173 -1.255 -11.944 1.00 76.94 100 GLU A N 1
ATOM 790 C CA . GLU A 1 100 ? 0.880 -1.508 -10.689 1.00 76.94 100 GLU A CA 1
ATOM 791 C C . GLU A 1 100 ? 0.121 -0.934 -9.487 1.00 76.94 100 GLU A C 1
ATOM 793 O O . GLU A 1 100 ? -0.134 -1.650 -8.517 1.00 76.94 100 GLU A O 1
ATOM 798 N N . THR A 1 101 ? -0.339 0.316 -9.592 1.00 80.88 101 THR A N 1
ATOM 799 C CA . THR A 1 101 ? -1.123 0.983 -8.540 1.00 80.88 101 THR A CA 1
ATOM 800 C C . THR A 1 101 ? -2.402 0.203 -8.230 1.00 80.88 101 THR A C 1
ATOM 802 O O . THR A 1 101 ? -2.703 -0.068 -7.067 1.00 80.88 101 THR A O 1
ATOM 805 N N . VAL A 1 102 ? -3.128 -0.239 -9.264 1.00 82.31 102 VAL A N 1
ATOM 806 C CA . VAL A 1 102 ? -4.350 -1.048 -9.106 1.00 82.31 102 VAL A CA 1
ATOM 807 C C . VAL A 1 102 ? -4.067 -2.377 -8.407 1.00 82.31 102 VAL A C 1
ATOM 809 O O . VAL A 1 102 ? -4.884 -2.832 -7.610 1.00 82.31 102 VAL A O 1
ATOM 812 N N . SER A 1 103 ? -2.910 -2.994 -8.655 1.00 78.38 103 SER A N 1
ATOM 813 C CA . SER A 1 103 ? -2.538 -4.245 -7.991 1.00 78.38 103 SER A CA 1
ATOM 814 C C . SER A 1 103 ? -2.103 -4.057 -6.536 1.00 78.38 103 SER A C 1
ATOM 816 O O . SER A 1 103 ? -2.186 -5.017 -5.769 1.00 78.38 103 SER A O 1
ATOM 818 N N . GLN A 1 104 ? -1.618 -2.873 -6.157 1.00 78.44 104 GLN A N 1
ATOM 819 C CA . GLN A 1 104 ? -1.158 -2.587 -4.796 1.00 78.44 104 GLN A CA 1
ATOM 820 C C . GLN A 1 104 ? -2.282 -2.085 -3.882 1.00 78.44 104 GLN A C 1
ATOM 822 O O . GLN A 1 104 ? -2.225 -2.347 -2.686 1.00 78.44 104 GLN A O 1
ATOM 827 N N . LEU A 1 105 ? -3.322 -1.440 -4.424 1.00 82.25 105 LEU A N 1
ATOM 828 C CA . LEU A 1 105 ? -4.473 -0.916 -3.669 1.00 82.25 105 LEU A CA 1
ATOM 829 C C . LEU A 1 105 ? -5.195 -1.920 -2.741 1.00 82.25 105 LEU A C 1
ATOM 831 O O . LEU A 1 105 ? -5.575 -1.515 -1.641 1.00 82.25 105 LEU A O 1
ATOM 835 N N . PRO A 1 106 ? -5.398 -3.204 -3.101 1.00 82.75 106 PRO A N 1
ATOM 836 C CA . PRO A 1 106 ? -6.148 -4.135 -2.257 1.00 82.75 106 PRO A CA 1
ATOM 837 C C . PRO A 1 106 ? -5.478 -4.429 -0.908 1.00 82.75 106 PRO A C 1
ATOM 839 O O . PRO A 1 106 ? -6.172 -4.660 0.079 1.00 82.75 106 PRO A O 1
ATOM 842 N N . ALA A 1 107 ? -4.142 -4.406 -0.848 1.00 83.00 107 ALA A N 1
ATOM 843 C CA . ALA A 1 107 ? -3.385 -4.734 0.360 1.00 83.00 107 ALA A CA 1
ATOM 844 C C . ALA A 1 107 ? -3.600 -3.732 1.519 1.00 83.00 107 ALA A C 1
ATOM 846 O O . ALA A 1 107 ? -4.044 -4.168 2.584 1.00 83.00 107 ALA A O 1
ATOM 847 N N . PRO A 1 108 ? -3.371 -2.409 1.357 1.00 85.25 108 PRO A N 1
ATOM 848 C CA . PRO A 1 108 ? -3.620 -1.433 2.416 1.00 85.25 108 PRO A CA 1
ATOM 849 C C . PRO A 1 108 ? -5.104 -1.338 2.786 1.00 85.25 108 PRO A C 1
ATOM 851 O O . PRO A 1 108 ? -5.414 -1.082 3.946 1.00 85.25 108 PRO A O 1
ATOM 854 N N . ILE A 1 109 ? -6.025 -1.591 1.844 1.00 86.75 109 ILE A N 1
ATOM 855 C CA . ILE A 1 109 ? -7.467 -1.626 2.129 1.00 86.75 109 ILE A CA 1
ATOM 856 C C . ILE A 1 109 ? -7.781 -2.775 3.092 1.00 86.75 109 ILE A C 1
ATOM 858 O O . ILE A 1 109 ? -8.322 -2.530 4.169 1.00 86.75 109 ILE A O 1
ATOM 862 N N . LEU A 1 110 ? -7.379 -4.007 2.760 1.00 85.94 110 LEU A N 1
ATOM 863 C CA . LEU A 1 110 ? -7.596 -5.175 3.621 1.00 85.94 110 LEU A CA 1
ATOM 864 C C . LEU A 1 110 ? -6.937 -5.005 4.993 1.00 85.94 110 LEU A C 1
ATOM 866 O O . LEU A 1 110 ? -7.569 -5.259 6.018 1.00 85.94 110 LEU A O 1
ATOM 870 N N . PHE A 1 111 ? -5.698 -4.516 5.015 1.00 84.75 111 PHE A N 1
ATOM 871 C CA . PHE A 1 111 ? -4.968 -4.238 6.246 1.00 84.75 111 PHE A CA 1
ATOM 872 C C . PHE A 1 111 ? -5.697 -3.206 7.122 1.00 84.75 111 PHE A C 1
ATOM 874 O O . PHE A 1 111 ? -5.895 -3.436 8.316 1.00 84.75 111 PHE A O 1
ATOM 881 N N . SER A 1 112 ? -6.176 -2.107 6.528 1.00 85.19 112 SER A N 1
ATOM 882 C CA . SER A 1 112 ? -6.918 -1.069 7.253 1.00 85.19 112 SER A CA 1
ATOM 883 C C . SER A 1 112 ? -8.239 -1.583 7.834 1.00 85.19 112 SER A C 1
ATOM 885 O O . SER A 1 112 ? -8.553 -1.260 8.980 1.00 85.19 112 SER A O 1
ATOM 887 N N . CYS A 1 113 ? -8.968 -2.439 7.105 1.00 86.19 113 CYS A N 1
ATOM 888 C CA . CYS A 1 113 ? -10.190 -3.074 7.597 1.00 86.19 113 CYS A CA 1
ATOM 889 C C . CYS A 1 113 ? -9.907 -3.927 8.838 1.00 86.19 113 CYS A C 1
ATOM 891 O O . CYS A 1 113 ? -10.539 -3.737 9.875 1.00 86.19 113 CYS A O 1
ATOM 893 N N . VAL A 1 114 ? -8.928 -4.833 8.755 1.00 85.00 114 VAL A N 1
ATOM 894 C CA . VAL A 1 114 ? -8.592 -5.767 9.842 1.00 85.00 114 VAL A CA 1
ATOM 895 C C . VAL A 1 114 ? -8.144 -5.011 11.095 1.00 85.00 114 VAL A C 1
ATOM 897 O O . VAL A 1 114 ? -8.706 -5.216 12.172 1.00 85.00 114 VAL A O 1
ATOM 900 N N . VAL A 1 115 ? -7.194 -4.081 10.957 1.00 82.88 115 VAL A N 1
ATOM 901 C CA . VAL A 1 115 ? -6.670 -3.300 12.091 1.00 82.88 115 VAL A CA 1
ATOM 902 C C . VAL A 1 115 ? -7.772 -2.460 12.741 1.00 82.88 115 VAL A C 1
ATOM 904 O O . VAL A 1 115 ? -7.844 -2.393 13.968 1.00 82.88 115 VAL A O 1
ATOM 907 N N . TYR A 1 116 ? -8.669 -1.860 11.954 1.00 82.00 116 TYR A N 1
ATOM 908 C CA . TYR A 1 116 ? -9.739 -1.022 12.493 1.00 82.00 116 TYR A CA 1
ATOM 909 C C . TYR A 1 116 ? -10.722 -1.808 13.377 1.00 82.00 116 TYR A C 1
ATOM 911 O O . TYR A 1 116 ? -11.070 -1.342 14.467 1.00 82.00 116 TYR A O 1
ATOM 919 N N . PHE A 1 117 ? -11.117 -3.013 12.948 1.00 80.44 117 PHE A N 1
ATOM 920 C CA . PHE A 1 117 ? -11.997 -3.887 13.732 1.00 80.44 117 PHE A CA 1
ATOM 921 C C . PHE A 1 117 ? -11.311 -4.457 14.985 1.00 80.44 117 PHE A C 1
ATOM 923 O O . PHE A 1 117 ? -11.945 -4.528 16.037 1.00 80.44 117 PHE A O 1
ATOM 930 N N . LEU A 1 118 ? -10.026 -4.821 14.908 1.00 74.56 118 LEU A N 1
ATOM 931 C CA . LEU A 1 118 ? -9.277 -5.400 16.037 1.00 74.56 118 LEU A CA 1
ATOM 932 C C . LEU A 1 118 ? -8.933 -4.379 17.131 1.00 74.56 118 LEU A C 1
ATOM 934 O O . LEU A 1 118 ? -9.055 -4.675 18.322 1.00 74.56 118 LEU A O 1
ATOM 938 N N . VAL A 1 119 ? -8.541 -3.164 16.744 1.00 72.06 119 VAL A N 1
ATOM 939 C CA . VAL A 1 119 ? -8.183 -2.100 17.698 1.00 72.06 119 VAL A CA 1
ATOM 940 C C . VAL A 1 119 ? -9.424 -1.557 18.424 1.00 72.06 119 VAL A C 1
ATOM 942 O O . VAL A 1 119 ? -9.321 -1.058 19.548 1.00 72.06 119 VAL A O 1
ATOM 945 N N . GLY A 1 120 ? -10.610 -1.695 17.819 1.00 68.69 120 GLY A N 1
ATOM 946 C CA . GLY A 1 120 ? -11.867 -1.214 18.390 1.00 68.69 120 GLY A CA 1
ATOM 947 C C . GLY A 1 120 ? -11.969 0.311 18.357 1.00 68.69 120 GLY A C 1
ATOM 948 O O . GLY A 1 120 ? -12.294 0.940 19.364 1.00 68.69 120 GLY A O 1
ATOM 949 N N . PHE A 1 121 ? -11.653 0.925 17.211 1.00 67.44 121 PHE A N 1
ATOM 950 C CA . PHE A 1 121 ? -11.875 2.361 17.017 1.00 67.44 121 PHE A CA 1
ATOM 951 C C . PHE A 1 121 ? -13.373 2.715 17.065 1.00 67.44 121 PHE A C 1
ATOM 953 O O . PHE A 1 121 ? -14.244 1.854 16.959 1.00 67.44 121 PHE A O 1
ATOM 960 N N . GLN A 1 122 ? -13.688 4.006 17.238 1.00 69.75 122 GLN A N 1
ATOM 961 C CA . GLN A 1 122 ? -15.078 4.473 17.271 1.00 69.75 122 GLN A CA 1
ATOM 962 C C . GLN A 1 122 ? -15.807 4.105 15.981 1.00 69.75 122 GLN A C 1
ATOM 964 O O . GLN A 1 122 ? -15.374 4.550 14.922 1.00 69.75 122 GLN A O 1
ATOM 969 N N . ALA A 1 123 ? -16.924 3.380 16.096 1.00 68.69 123 ALA A N 1
ATOM 970 C CA . ALA A 1 123 ? -17.756 2.879 15.000 1.00 68.69 123 ALA A CA 1
ATOM 971 C C . ALA A 1 123 ? -18.534 3.992 14.265 1.00 68.69 123 ALA A C 1
ATOM 973 O O . ALA A 1 123 ? -19.759 3.985 14.186 1.00 68.69 123 ALA A O 1
ATOM 974 N N . VAL A 1 124 ? -17.814 4.982 13.741 1.00 81.38 124 VAL A N 1
ATOM 975 C CA . VAL A 1 124 ? -18.349 6.075 12.929 1.00 81.38 124 VAL A CA 1
ATOM 976 C C . VAL A 1 124 ? -17.813 5.911 11.513 1.00 81.38 124 VAL A C 1
ATOM 978 O O . VAL A 1 124 ? -16.605 6.015 11.288 1.00 81.38 124 VAL A O 1
ATOM 981 N N . ALA A 1 125 ? -18.715 5.721 10.547 1.00 79.38 125 ALA A N 1
ATOM 982 C CA . ALA A 1 125 ? -18.363 5.470 9.148 1.00 79.38 125 ALA A CA 1
ATOM 983 C C . ALA A 1 125 ? -17.423 6.543 8.566 1.00 79.38 125 ALA A C 1
ATOM 985 O O . ALA A 1 125 ? -16.439 6.216 7.909 1.00 79.38 125 ALA A O 1
ATOM 986 N N . SER A 1 126 ? -17.650 7.824 8.880 1.00 85.19 126 SER A N 1
ATOM 987 C CA . SER A 1 126 ? -16.780 8.923 8.431 1.00 85.19 126 SER A CA 1
ATOM 988 C C . SER A 1 126 ? -15.318 8.739 8.868 1.00 85.19 126 SER A C 1
ATOM 990 O O . SER A 1 126 ? -14.401 8.913 8.066 1.00 85.19 126 SER A O 1
ATOM 992 N N . LYS A 1 127 ? -15.079 8.320 10.118 1.00 81.69 127 LYS A N 1
ATOM 993 C CA . LYS A 1 127 ? -13.720 8.124 10.648 1.00 81.69 127 LYS A CA 1
ATOM 994 C C . LYS A 1 127 ? -13.038 6.904 10.034 1.00 81.69 127 LYS A C 1
ATOM 996 O O . LYS A 1 127 ? -11.832 6.950 9.802 1.00 81.69 127 LYS A O 1
ATOM 1001 N N . PHE A 1 128 ? -13.804 5.858 9.729 1.00 83.75 128 PHE A N 1
ATOM 1002 C CA . PHE A 1 128 ? -13.308 4.689 9.007 1.00 83.75 128 PHE A CA 1
ATOM 1003 C C . PHE A 1 128 ? -12.804 5.056 7.604 1.00 83.75 128 PHE A C 1
ATOM 1005 O O . PHE A 1 128 ? -11.666 4.738 7.261 1.00 83.75 128 PHE A O 1
ATOM 1012 N N . PHE A 1 129 ? -13.599 5.792 6.820 1.00 86.25 129 PHE A N 1
ATOM 1013 C CA . PHE A 1 129 ? -13.194 6.200 5.469 1.00 86.25 129 PHE A CA 1
ATOM 1014 C C . PHE A 1 129 ? -11.971 7.120 5.472 1.00 86.25 129 PHE A C 1
ATOM 1016 O O . PHE A 1 129 ? -11.089 6.949 4.632 1.00 86.25 129 PHE A O 1
ATOM 1023 N N . ILE A 1 130 ? -11.872 8.045 6.433 1.00 87.81 130 ILE A N 1
ATOM 1024 C CA . ILE A 1 130 ? -10.687 8.905 6.583 1.00 87.81 130 ILE A CA 1
ATOM 1025 C C . ILE A 1 130 ? -9.445 8.065 6.904 1.00 87.81 130 ILE A C 1
ATOM 1027 O O . ILE A 1 130 ? -8.392 8.284 6.309 1.00 87.81 130 ILE A O 1
ATOM 1031 N N . PHE A 1 131 ? -9.558 7.086 7.806 1.00 86.12 131 PHE A N 1
ATOM 1032 C CA . PHE A 1 131 ? -8.447 6.196 8.149 1.00 86.12 131 PHE A CA 1
ATOM 1033 C C . PHE A 1 131 ? -8.008 5.333 6.959 1.00 86.12 131 PHE A C 1
ATOM 1035 O O . PHE A 1 131 ? -6.817 5.252 6.660 1.00 86.12 131 PHE A O 1
ATOM 1042 N N . MET A 1 132 ? -8.961 4.743 6.235 1.00 87.88 132 MET A N 1
ATOM 1043 C CA . MET A 1 132 ? -8.682 3.954 5.035 1.00 87.88 132 MET A CA 1
ATOM 1044 C C . MET A 1 132 ? -8.009 4.805 3.948 1.00 87.88 132 MET A C 1
ATOM 1046 O O . MET A 1 132 ? -6.989 4.397 3.392 1.00 87.88 132 MET A O 1
ATOM 1050 N N . ALA A 1 133 ? -8.525 6.010 3.683 1.00 89.00 133 ALA A N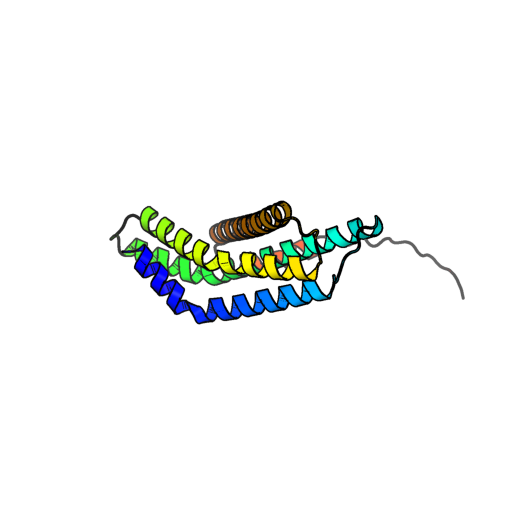 1
ATOM 1051 C CA . ALA A 1 133 ? -7.923 6.937 2.727 1.00 89.00 133 ALA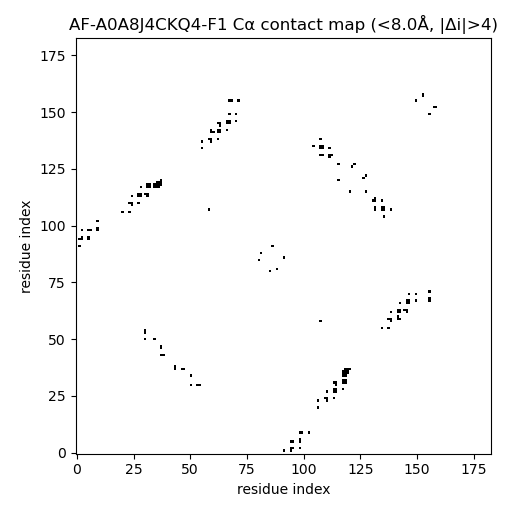 A CA 1
ATOM 1052 C C . ALA A 1 133 ? -6.499 7.330 3.143 1.00 89.00 133 ALA A C 1
ATOM 1054 O O . ALA A 1 133 ? -5.590 7.300 2.317 1.00 89.00 133 ALA A O 1
ATOM 1055 N N . PHE A 1 134 ? -6.280 7.627 4.427 1.00 89.94 134 PHE A N 1
ATOM 1056 C CA . PHE A 1 134 ? -4.957 7.956 4.954 1.00 89.94 134 PHE A CA 1
ATOM 1057 C C . PHE A 1 134 ? -3.953 6.812 4.754 1.00 89.94 134 PHE A C 1
ATOM 1059 O O . PHE A 1 134 ? -2.834 7.045 4.296 1.00 89.94 134 PHE A O 1
ATOM 1066 N N . MET A 1 135 ? -4.362 5.569 5.022 1.00 88.00 135 MET A N 1
ATOM 1067 C CA . MET A 1 135 ? -3.520 4.387 4.810 1.00 88.00 135 MET A CA 1
ATOM 1068 C C . MET A 1 135 ? -3.175 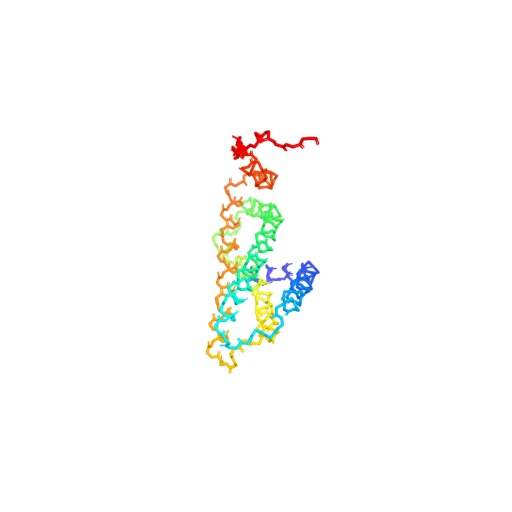4.171 3.332 1.00 88.00 135 MET A C 1
ATOM 1070 O O . MET A 1 135 ? -2.025 3.870 3.008 1.00 88.00 135 MET A O 1
ATOM 1074 N N . VAL A 1 136 ? -4.135 4.375 2.426 1.00 89.00 136 VAL A N 1
ATOM 1075 C CA . VAL A 1 136 ? -3.896 4.293 0.976 1.00 89.00 136 VAL A CA 1
ATOM 1076 C C . VAL A 1 136 ? -2.937 5.391 0.509 1.00 89.00 136 VAL A C 1
ATOM 1078 O O . VAL A 1 136 ? -1.971 5.092 -0.195 1.00 89.00 136 VAL A O 1
ATOM 1081 N N . LEU A 1 137 ? -3.149 6.642 0.933 1.00 89.56 137 LEU A N 1
ATOM 1082 C CA . LEU A 1 137 ? -2.267 7.765 0.597 1.00 89.56 137 LEU A CA 1
ATOM 1083 C C . LEU A 1 137 ? -0.842 7.537 1.106 1.00 89.56 137 LEU A C 1
ATOM 1085 O O . LEU A 1 137 ? 0.116 7.807 0.386 1.00 89.56 137 LEU A O 1
ATOM 1089 N N . CYS A 1 138 ? -0.696 7.015 2.324 1.00 88.62 138 CYS A N 1
ATOM 1090 C CA . CYS A 1 138 ? 0.609 6.718 2.899 1.00 88.62 138 CYS A CA 1
ATOM 1091 C C . CYS A 1 138 ? 1.323 5.577 2.159 1.00 88.62 138 CYS A C 1
ATOM 1093 O O . CYS A 1 138 ? 2.523 5.654 1.905 1.00 88.62 138 CYS A O 1
ATOM 1095 N N . SER A 1 139 ? 0.586 4.543 1.744 1.00 86.75 139 SER A N 1
ATOM 1096 C CA . SER A 1 139 ? 1.149 3.480 0.909 1.00 86.75 139 SER A CA 1
ATOM 1097 C C . SER A 1 139 ? 1.624 4.022 -0.443 1.00 86.75 139 SER A C 1
ATOM 1099 O O . SER A 1 139 ? 2.699 3.642 -0.897 1.00 86.75 139 SER A O 1
ATOM 1101 N N . LEU A 1 140 ? 0.854 4.918 -1.070 1.00 87.44 140 LEU A N 1
ATOM 1102 C CA . LEU A 1 140 ? 1.210 5.519 -2.358 1.00 87.44 140 LEU A CA 1
ATOM 1103 C C . LEU A 1 140 ? 2.404 6.482 -2.245 1.00 87.44 140 LEU A C 1
ATOM 1105 O O . LEU A 1 140 ? 3.260 6.522 -3.129 1.00 87.44 140 LEU A O 1
ATOM 1109 N N . SER A 1 141 ? 2.500 7.246 -1.154 1.00 89.00 141 SER A N 1
ATOM 1110 C CA . SER A 1 141 ? 3.650 8.123 -0.921 1.00 89.00 141 SER A CA 1
ATOM 1111 C C . SER A 1 141 ? 4.927 7.321 -0.663 1.00 89.00 141 SER A C 1
ATOM 1113 O O . SER A 1 141 ? 5.979 7.659 -1.208 1.00 89.00 141 SER A O 1
ATOM 1115 N N . ALA A 1 142 ? 4.835 6.219 0.089 1.00 86.94 142 ALA A N 1
ATOM 1116 C CA . ALA A 1 142 ? 5.956 5.314 0.328 1.00 86.94 142 ALA A CA 1
ATOM 1117 C C . ALA A 1 142 ? 6.460 4.665 -0.970 1.00 86.94 142 ALA A C 1
ATOM 1119 O O . ALA A 1 142 ? 7.669 4.626 -1.204 1.00 86.94 142 ALA A O 1
ATOM 1120 N N . THR A 1 143 ? 5.561 4.198 -1.841 1.00 84.94 143 THR A N 1
ATOM 1121 C CA . THR A 1 143 ? 5.952 3.586 -3.121 1.00 84.94 143 THR A CA 1
ATOM 1122 C C . THR A 1 143 ? 6.533 4.615 -4.085 1.00 84.94 143 THR A C 1
ATOM 1124 O O . THR A 1 143 ? 7.561 4.345 -4.705 1.00 84.94 143 THR A O 1
ATOM 1127 N N . SER A 1 144 ? 5.972 5.826 -4.145 1.00 86.31 144 SER A N 1
ATOM 1128 C CA . SER A 1 144 ? 6.549 6.930 -4.922 1.00 86.31 144 SER A CA 1
ATOM 1129 C C . SER A 1 144 ? 7.957 7.297 -4.445 1.00 86.31 144 SER A C 1
ATOM 1131 O O . SER A 1 144 ? 8.849 7.509 -5.268 1.00 86.31 144 SER A O 1
ATOM 1133 N N . LEU A 1 145 ? 8.179 7.364 -3.128 1.00 85.88 145 LEU A N 1
ATOM 1134 C CA . LEU A 1 145 ? 9.500 7.642 -2.566 1.00 85.88 145 LEU A CA 1
ATOM 1135 C C . LEU A 1 145 ? 10.480 6.508 -2.882 1.00 85.88 145 LEU A C 1
ATOM 1137 O O . LEU A 1 145 ? 11.606 6.769 -3.300 1.00 85.88 145 LEU A O 1
ATOM 1141 N N . ALA A 1 146 ? 10.049 5.254 -2.743 1.00 84.19 146 ALA A N 1
ATOM 1142 C CA . ALA A 1 146 ? 10.868 4.095 -3.075 1.00 84.19 146 ALA A CA 1
ATOM 1143 C C . ALA A 1 146 ? 11.250 4.067 -4.563 1.00 84.19 146 ALA A C 1
ATOM 1145 O O . ALA A 1 146 ? 12.396 3.759 -4.888 1.00 84.19 146 ALA A O 1
ATOM 1146 N N . LEU A 1 147 ? 10.337 4.444 -5.464 1.00 80.75 147 LEU A N 1
ATOM 1147 C CA . LEU A 1 147 ? 10.617 4.578 -6.896 1.00 80.75 147 LEU A CA 1
ATOM 1148 C C . LEU A 1 147 ? 11.621 5.702 -7.171 1.00 80.75 147 LEU A C 1
ATOM 1150 O O . LEU A 1 147 ? 12.560 5.497 -7.939 1.00 80.75 147 LEU A O 1
ATOM 1154 N N . ALA A 1 148 ? 11.473 6.860 -6.519 1.00 82.38 148 ALA A N 1
ATOM 1155 C CA . ALA A 1 148 ? 12.417 7.971 -6.647 1.00 82.38 148 ALA A CA 1
ATOM 1156 C C . ALA A 1 148 ? 13.824 7.577 -6.166 1.00 82.38 148 ALA A C 1
ATOM 1158 O O . ALA A 1 148 ? 14.810 7.795 -6.870 1.00 82.38 148 ALA A O 1
ATOM 1159 N N . VAL A 1 149 ? 13.918 6.922 -5.006 1.00 81.00 149 VAL A N 1
ATOM 1160 C CA . VAL A 1 149 ? 15.184 6.403 -4.467 1.00 81.00 149 VAL A CA 1
ATOM 1161 C C . VAL A 1 149 ? 15.778 5.341 -5.395 1.00 81.00 149 VAL A C 1
ATOM 1163 O O . VAL A 1 149 ? 16.977 5.371 -5.660 1.00 81.00 149 VAL A O 1
ATOM 1166 N N . SER A 1 150 ? 14.953 4.451 -5.950 1.00 75.25 150 SER A N 1
ATOM 1167 C CA . SER A 1 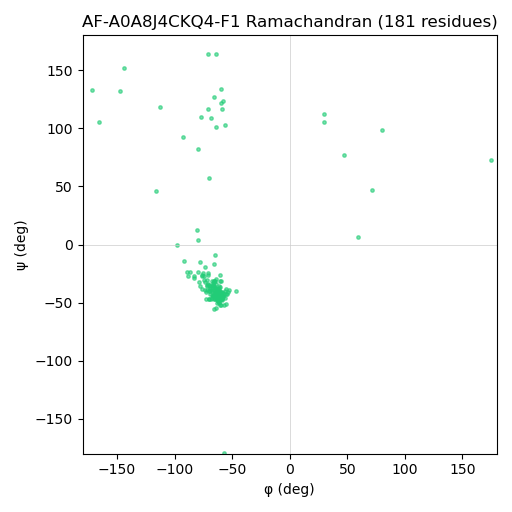150 ? 15.398 3.412 -6.892 1.00 75.25 150 SER A CA 1
ATOM 1168 C C . SER A 1 150 ? 15.870 3.990 -8.230 1.00 75.25 150 SER A C 1
ATOM 1170 O O . SER A 1 150 ? 16.784 3.449 -8.843 1.00 75.25 150 SER A O 1
ATOM 1172 N N . ALA A 1 151 ? 15.297 5.109 -8.680 1.00 73.69 151 ALA A N 1
ATOM 1173 C CA . ALA A 1 151 ? 15.751 5.815 -9.876 1.00 73.69 151 ALA A CA 1
ATOM 1174 C C . ALA A 1 151 ? 17.118 6.491 -9.673 1.00 73.69 151 ALA A C 1
ATOM 1176 O O . ALA A 1 151 ? 17.927 6.535 -10.601 1.00 73.69 151 ALA A O 1
ATOM 1177 N N . ILE A 1 152 ? 17.385 6.993 -8.462 1.00 73.56 152 ILE A N 1
ATOM 1178 C CA . ILE A 1 152 ? 18.672 7.600 -8.091 1.00 73.56 152 ILE A CA 1
ATOM 1179 C C . ILE A 1 152 ? 19.734 6.513 -7.846 1.00 73.56 152 ILE A C 1
ATOM 1181 O O . ILE A 1 152 ? 20.898 6.666 -8.231 1.00 73.56 152 ILE A O 1
ATOM 1185 N N . ALA A 1 153 ? 19.351 5.390 -7.235 1.00 64.88 153 ALA A N 1
ATOM 1186 C CA . ALA A 1 153 ? 20.247 4.281 -6.942 1.00 64.88 153 ALA A CA 1
ATOM 1187 C C . ALA A 1 153 ? 20.534 3.452 -8.208 1.00 64.88 153 ALA A C 1
ATOM 1189 O O . ALA A 1 153 ? 19.698 2.702 -8.705 1.00 64.88 153 ALA A O 1
ATOM 1190 N N . ARG A 1 154 ? 21.766 3.526 -8.729 1.00 52.31 154 ARG A N 1
ATOM 1191 C CA . ARG A 1 154 ? 22.186 2.716 -9.889 1.00 52.31 154 ARG A CA 1
ATOM 1192 C C . ARG A 1 154 ? 22.227 1.203 -9.610 1.00 52.31 154 ARG A C 1
ATOM 1194 O O . ARG A 1 154 ? 22.193 0.451 -10.585 1.00 52.31 154 ARG A O 1
ATOM 1201 N N . THR A 1 155 ? 22.224 0.781 -8.338 1.00 48.69 155 THR A N 1
ATOM 1202 C CA . THR A 1 155 ? 22.393 -0.618 -7.905 1.00 48.69 155 THR A CA 1
ATOM 1203 C C . THR A 1 155 ? 21.596 -0.916 -6.627 1.00 48.69 155 THR A C 1
ATOM 1205 O O . THR A 1 155 ? 21.692 -0.169 -5.652 1.00 48.69 155 THR A O 1
ATOM 1208 N N . THR A 1 156 ? 20.852 -2.027 -6.615 1.00 53.53 156 THR A N 1
ATOM 1209 C CA . THR A 1 156 ? 19.998 -2.501 -5.506 1.00 53.53 156 THR A CA 1
ATOM 1210 C C . THR A 1 156 ? 20.779 -2.770 -4.207 1.00 53.53 156 THR A C 1
ATOM 1212 O O . THR A 1 156 ? 20.234 -2.598 -3.121 1.00 53.53 156 THR A O 1
ATOM 1215 N N . ASP A 1 157 ? 22.074 -3.091 -4.299 1.00 49.28 157 ASP A N 1
ATOM 1216 C CA . ASP A 1 157 ? 22.930 -3.438 -3.150 1.00 49.28 157 ASP A CA 1
ATOM 1217 C C . ASP A 1 157 ? 23.375 -2.238 -2.297 1.00 49.28 157 ASP A C 1
ATOM 1219 O O . ASP A 1 157 ? 23.619 -2.379 -1.097 1.00 49.28 157 ASP A O 1
ATOM 1223 N N . MET A 1 158 ? 23.446 -1.035 -2.878 1.00 49.94 158 MET A N 1
ATOM 1224 C CA . MET A 1 158 ? 23.869 0.181 -2.161 1.00 49.94 158 MET A CA 1
ATOM 1225 C C . MET A 1 158 ? 22.771 0.700 -1.217 1.00 49.94 158 MET A C 1
ATOM 1227 O O . MET A 1 158 ? 23.060 1.266 -0.168 1.00 49.94 158 MET A O 1
ATOM 1231 N N . ALA A 1 159 ? 21.494 0.485 -1.547 1.00 49.22 159 ALA A N 1
ATOM 1232 C CA . ALA A 1 159 ? 20.380 1.001 -0.749 1.00 49.22 159 ALA A CA 1
ATOM 1233 C C . ALA A 1 159 ? 20.209 0.257 0.591 1.00 49.22 159 ALA A C 1
ATOM 1235 O O . ALA A 1 159 ? 19.864 0.867 1.603 1.00 49.22 159 ALA A O 1
ATOM 1236 N N . VAL A 1 160 ? 20.482 -1.053 0.615 1.00 55.09 160 VAL A N 1
ATOM 1237 C CA . VAL A 1 160 ? 20.316 -1.895 1.815 1.00 55.09 160 VAL A CA 1
ATOM 1238 C C . VAL A 1 160 ? 21.531 -1.803 2.751 1.00 55.09 160 VAL A C 1
ATOM 1240 O O . VAL A 1 160 ? 21.390 -1.946 3.963 1.00 55.09 160 VAL A O 1
ATOM 1243 N N . THR A 1 161 ? 22.718 -1.502 2.212 1.00 56.28 161 THR A N 1
ATOM 1244 C CA . THR A 1 161 ? 23.981 -1.366 2.966 1.00 56.28 161 THR A CA 1
ATOM 1245 C C . THR A 1 161 ? 24.170 0.013 3.606 1.00 56.28 161 THR A C 1
ATOM 1247 O O . THR A 1 161 ? 24.765 0.112 4.680 1.00 56.28 161 THR A O 1
ATOM 1250 N N . VAL A 1 162 ? 23.609 1.078 3.026 1.00 58.06 162 VAL A N 1
ATOM 1251 C CA . VAL A 1 162 ? 23.722 2.440 3.583 1.00 58.06 162 VAL A CA 1
ATOM 1252 C C . VAL A 1 162 ? 22.878 2.626 4.856 1.00 58.06 162 VAL A C 1
ATOM 1254 O O . VAL A 1 162 ? 23.282 3.363 5.758 1.00 58.06 162 VAL A O 1
ATOM 1257 N N . LEU A 1 163 ? 21.752 1.912 4.991 1.00 55.94 163 LEU A N 1
ATOM 1258 C CA . LEU A 1 163 ? 20.870 1.995 6.167 1.00 55.94 163 LEU A CA 1
ATOM 1259 C C . LEU A 1 163 ? 21.562 1.621 7.503 1.00 55.94 163 LEU A C 1
ATOM 1261 O O . LEU A 1 163 ? 21.417 2.370 8.473 1.00 55.94 163 LEU A O 1
ATOM 1265 N N . PRO A 1 164 ? 22.323 0.512 7.603 1.00 61.41 164 PRO A N 1
ATOM 1266 C CA . PRO A 1 164 ? 23.085 0.197 8.814 1.00 61.41 164 PRO A CA 1
ATOM 1267 C C . PRO A 1 164 ? 24.369 1.032 8.976 1.00 61.41 164 PRO A C 1
ATOM 1269 O O . PRO A 1 164 ? 24.766 1.287 10.113 1.00 61.41 164 PRO A O 1
ATOM 1272 N N . MET A 1 165 ? 24.994 1.513 7.892 1.00 53.97 165 MET A N 1
ATOM 1273 C CA . MET A 1 165 ? 26.235 2.307 7.970 1.00 53.97 165 MET A CA 1
ATOM 1274 C C . MET A 1 165 ? 26.020 3.707 8.563 1.00 53.97 165 MET A C 1
ATOM 1276 O O . MET A 1 165 ? 26.803 4.145 9.406 1.00 53.97 165 MET A O 1
ATOM 1280 N N . VAL A 1 166 ? 24.923 4.387 8.212 1.00 55.34 166 VAL A N 1
ATOM 1281 C CA . VAL A 1 166 ? 24.588 5.710 8.781 1.00 55.34 166 VAL A CA 1
ATOM 1282 C C . VAL A 1 166 ? 24.277 5.621 10.280 1.00 55.34 166 VAL A C 1
ATOM 1284 O O . VAL A 1 166 ? 24.603 6.529 11.043 1.00 55.34 166 VAL A O 1
ATOM 1287 N N . ARG A 1 167 ? 23.715 4.495 10.740 1.00 42.53 167 ARG A N 1
ATOM 1288 C CA . ARG A 1 167 ? 23.434 4.260 12.165 1.00 42.53 167 ARG A CA 1
ATOM 1289 C C . ARG A 1 167 ? 24.699 3.979 12.991 1.00 42.53 167 ARG A C 1
ATOM 1291 O O . ARG A 1 167 ? 24.664 4.148 14.207 1.00 42.53 167 ARG A O 1
ATOM 1298 N N . TRP A 1 168 ? 25.802 3.580 12.354 1.00 41.78 168 TRP A N 1
ATOM 1299 C CA . TRP A 1 168 ? 27.079 3.295 13.020 1.00 41.78 168 TRP A CA 1
ATOM 1300 C C . TRP A 1 168 ? 27.957 4.547 13.197 1.00 41.78 168 TRP A C 1
ATOM 1302 O O . TRP A 1 168 ? 28.771 4.604 14.113 1.00 41.78 168 TRP A O 1
ATOM 1312 N N . HIS A 1 169 ? 27.757 5.587 12.377 1.00 51.66 169 HIS A N 1
ATOM 1313 C CA . HIS A 1 169 ? 28.538 6.830 12.444 1.00 51.66 169 HIS A CA 1
ATOM 1314 C C . HIS A 1 169 ? 28.093 7.806 13.553 1.00 51.66 169 HIS A C 1
ATOM 1316 O O . HIS A 1 169 ? 28.655 8.888 13.678 1.00 51.66 169 HIS A O 1
ATOM 1322 N N . PHE A 1 170 ? 27.127 7.443 14.402 1.00 39.88 170 PHE A N 1
ATOM 1323 C CA . PHE A 1 170 ? 26.920 8.151 15.667 1.00 39.88 170 PHE A CA 1
ATOM 1324 C C . PHE A 1 170 ? 27.721 7.449 16.768 1.00 39.88 170 PHE A C 1
ATOM 1326 O O . PHE A 1 170 ? 27.208 6.509 17.387 1.00 39.88 170 PHE A O 1
ATOM 1333 N N . PRO A 1 171 ? 28.972 7.873 17.044 1.00 45.31 171 PRO A N 1
ATOM 1334 C CA . PRO A 1 171 ? 29.676 7.407 18.222 1.00 45.31 171 PRO A CA 1
ATOM 1335 C C . PRO A 1 171 ? 28.836 7.789 19.439 1.00 45.31 171 PRO A C 1
ATOM 1337 O O . PRO A 1 171 ? 28.607 8.967 19.722 1.00 45.31 171 PRO A O 1
ATOM 1340 N N . LYS A 1 172 ? 28.363 6.778 20.172 1.00 46.94 172 LYS A N 1
ATOM 1341 C CA . LYS A 1 172 ? 27.862 6.964 21.531 1.00 46.94 172 LYS A CA 1
ATOM 1342 C C . LYS A 1 172 ? 28.995 7.609 22.334 1.00 46.94 172 LYS A C 1
ATOM 1344 O O . LYS A 1 172 ? 29.934 6.921 22.726 1.00 46.94 172 LYS A O 1
ATOM 1349 N N . ARG A 1 173 ? 28.929 8.919 22.590 1.00 46.81 173 ARG A N 1
ATOM 1350 C CA . ARG A 1 173 ? 29.680 9.511 23.704 1.00 46.81 173 ARG A CA 1
ATOM 1351 C C . ARG A 1 173 ? 29.107 8.888 24.974 1.00 46.81 173 ARG A C 1
ATOM 1353 O O . ARG A 1 173 ? 28.005 9.226 25.390 1.00 46.81 173 ARG A O 1
ATOM 1360 N N . ALA A 1 174 ? 29.823 7.912 25.522 1.00 47.41 174 ALA A N 1
ATOM 1361 C CA . ALA A 1 174 ? 29.523 7.332 26.820 1.00 47.41 174 ALA A CA 1
ATOM 1362 C C . ALA A 1 174 ? 29.580 8.437 27.894 1.00 47.41 174 ALA A C 1
ATOM 1364 O O . ALA A 1 174 ? 30.544 9.209 27.899 1.00 47.41 174 ALA A O 1
ATOM 1365 N N . PRO A 1 175 ? 28.604 8.535 28.814 1.00 41.25 175 PRO A N 1
ATOM 1366 C CA . PRO A 1 175 ? 28.781 9.331 30.016 1.00 41.25 175 PRO A CA 1
ATOM 1367 C C . PRO A 1 175 ? 29.834 8.649 30.896 1.00 41.25 175 PRO A C 1
ATOM 1369 O O . PRO A 1 175 ? 29.636 7.570 31.450 1.00 41.25 175 PRO A O 1
ATOM 1372 N N . ARG A 1 176 ? 31.002 9.283 30.963 1.00 48.91 176 ARG A N 1
ATOM 1373 C CA . ARG A 1 176 ? 32.137 8.918 31.806 1.00 48.91 176 ARG A CA 1
ATOM 1374 C C . ARG A 1 176 ? 31.852 9.437 33.220 1.00 48.91 176 ARG A C 1
ATOM 1376 O O . ARG A 1 176 ? 32.281 10.539 33.547 1.00 48.91 176 ARG A O 1
ATOM 1383 N N . THR A 1 177 ? 31.071 8.721 34.032 1.00 48.09 177 THR A N 1
ATOM 1384 C CA . THR A 1 177 ? 30.930 9.038 35.472 1.00 48.09 177 THR A CA 1
ATOM 1385 C C . THR A 1 177 ? 30.287 7.896 36.260 1.00 48.09 177 THR A C 1
ATOM 1387 O O . THR A 1 177 ? 29.091 7.686 36.139 1.00 48.09 177 THR A O 1
ATOM 1390 N N . GLN A 1 178 ? 31.111 7.181 37.032 1.00 41.25 178 GLN A N 1
ATOM 1391 C CA . GLN A 1 178 ? 30.879 6.434 38.290 1.00 41.25 178 GLN A CA 1
ATOM 1392 C C . GLN A 1 178 ? 32.243 5.737 38.536 1.00 41.25 178 GLN A C 1
ATOM 1394 O O . GLN A 1 178 ? 32.494 4.655 38.019 1.00 41.25 178 GLN A O 1
ATOM 1399 N N . VAL A 1 179 ? 33.313 6.434 38.938 1.00 50.31 179 VAL A N 1
ATOM 1400 C CA . VAL A 1 179 ? 33.660 6.743 40.339 1.00 50.31 179 VAL A CA 1
ATOM 1401 C C . VAL A 1 179 ? 33.155 5.666 41.300 1.00 50.31 179 VAL A C 1
ATOM 1403 O O . VAL A 1 179 ? 31.963 5.578 41.549 1.00 50.31 179 VAL A O 1
ATOM 1406 N N . ILE A 1 180 ? 34.103 4.853 41.779 1.00 52.38 180 ILE A N 1
ATOM 1407 C CA . ILE A 1 180 ? 34.324 4.507 43.190 1.00 52.38 180 ILE A CA 1
ATOM 1408 C C . ILE A 1 180 ? 33.049 4.535 44.041 1.00 52.38 180 ILE A C 1
ATOM 1410 O O . ILE A 1 180 ? 32.571 5.622 44.343 1.00 52.38 180 ILE A O 1
ATOM 1414 N N . LEU A 1 181 ? 32.592 3.373 44.516 1.00 43.47 181 LEU A N 1
ATOM 1415 C CA . LEU A 1 181 ? 32.147 3.181 45.903 1.00 43.47 181 LEU A CA 1
ATOM 1416 C C . LEU A 1 181 ? 31.877 1.695 46.196 1.00 43.47 181 LEU A C 1
ATOM 1418 O O . LEU A 1 181 ? 31.166 1.018 45.463 1.00 43.47 181 LEU A O 1
ATOM 1422 N N . HIS A 1 182 ? 32.422 1.293 47.344 1.00 40.06 182 HIS A N 1
ATOM 1423 C CA . HIS A 1 182 ? 32.144 0.111 48.160 1.00 40.06 182 HIS A CA 1
ATOM 1424 C C . HIS A 1 182 ? 32.738 -1.259 47.788 1.00 40.06 182 HIS A C 1
ATOM 1426 O O . HIS A 1 182 ? 32.168 -2.019 47.015 1.00 40.06 182 HIS A O 1
ATOM 1432 N N . SER A 1 183 ? 33.846 -1.523 48.508 1.00 44.69 183 SER A N 1
ATOM 1433 C CA . SER A 1 183 ? 34.142 -2.708 49.345 1.00 44.69 183 SER A CA 1
ATOM 1434 C C . SER A 1 183 ? 34.221 -4.076 48.687 1.00 44.69 183 SER A C 1
ATOM 1436 O O . SER A 1 183 ? 33.148 -4.608 48.335 1.00 44.69 183 SER A O 1
#

Organism: NCBI:txid1737510